Protein AF-0000000070785156 (afdb_homodimer)

Foldseek 3Di:
DDPPPPPPDDPPDDPPPPPPPPPPPPPPPCPCVPLVVLVCVLVVDDDDPVCPPVSSVVVSVVSLCRNQVPVVDDPVSSVFQVVVVVVLVPDDPVLSVLLVVLPDRGPQLSVLSSVLLVVLVVVPVDDDPCNVVVSVVSSVVSSCVSVVVVVVVPPVPPPPPPPDD/DDDPPPPPDDPPDPPPPPPPPPPPVPPPPCPVCALVNLVCCLVVDDDDPVCPPVSSVVVSVVSLCSNQVPVVDDPVSSVFQVVVVVVLVPDDPVLSVLLVVLPDRGPQSSVLSSVLLVVQVVVPVDDDPCNVVVSVVSSV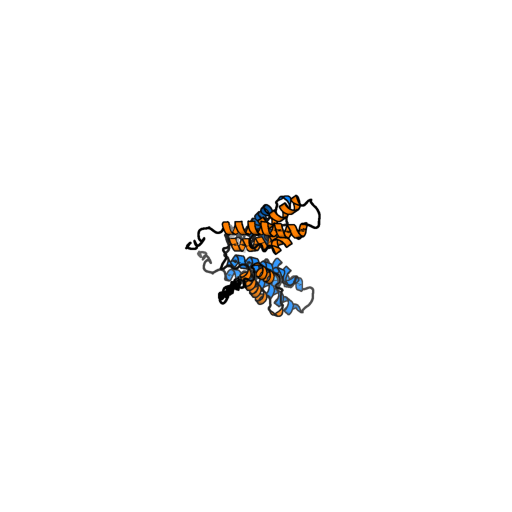VSSVVSVVVVVPVPPVPPPPPPPDD

Secondary structure (DSSP, 8-state):
--------------------------------S-HHHHHHHHHH----TTTHHHHHHHHHHHHHHHHH-TTTS-HHHHHHHHHHHHHHHHS-HHHHHHHHHHT--SHHHHHHHHHHHHHHHHHT-S-SSHHHHHHHHHHHHHHHHHHHHHHHTS-GGG-------/----------------------------------HHHHHHHHHH----TTTHHHHHHHHHHHHHHHHH-TTTS-HHHHHHHHHHHHHHHHS-HHHHHHHHHHT--SHHHHHHHHHHHHHHHHHT-S-SSHHHHHHHHHHHHHHHHHHHHHHHTS-GGG-------

Organism: Anolis carolinensis (NCBI:txid28377)

InterPro domains:
  IPR003309 SCAN domain [PF02023] (36-122)
  IPR003309 SCAN domain [PS50804] (39-117)
  IPR003309 SCAN domain [SM00431] (35-147)
  IPR003309 SCAN domain [cd07936] (35-118)
  IPR038269 SCAN domain superfamily [G3DSA:1.10.4020.10] (29-123)
  IPR050916 SCAN domain and C2H2-type zinc finger [PTHR45935] (9-123)

Sequence (330 aa):
MERPNSRGPEAGPGGSGESWERTRHESPSVDLDSSDTQRQRFRQSSYQEGEGPRGVCSHLHDLCRQWLKPEQHTKAEVLDLVTLEQFLSILPPEMGSWVRECGAETCSQAVALAEGFLLSRGEGGIGSKLGSHLRVILSKKVYRSVMFLNFSQTPSGMLCALPGPMERPNSRGPEAGPGGSGESWERTRHESPSVDLDSSDTQRQRFRQSSYQEGEGPRGVCSHLHDLCRQWLKPEQHTKAEVLDLVTLEQFLSILPPEMGSWVRECGAETCSQAVALAEGFLLSRGEGGIGSKLGSHLRVILSKKVYRSVMFLNFSQTPSGMLCALPGP

Nearest PDB structures (foldseek):
  2fi2-assembly1_B  TM=7.933E-01  e=1.140E-05  Homo sapiens
  3lhr-assembly1_A  TM=9.615E-01  e=6.808E-05  Homo sapiens
  4e6s-assembly1_A-2  TM=8.756E-01  e=8.512E-05  Mus musculus
  4bhx-assembly1_A  TM=9.084E-01  e=1.967E-04  Homo sapiens
  2fi2-assembly1_A  TM=7.357E-01  e=7.199E-05  Homo sapiens

Radius of gyration: 34.18 Å; Cα contacts (8 Å, |Δi|>4): 242; chains: 2; bounding box: 52×186×49 Å

Solvent-accessible surface area (backbone atoms only — not comparable to full-atom values): 19367 Å² total; per-residue (Å²): 137,81,77,77,80,76,75,70,80,76,78,65,84,74,73,80,69,74,68,71,71,72,70,64,64,66,58,72,74,68,69,53,89,22,56,62,50,32,39,49,53,43,68,68,53,70,67,48,78,90,54,35,52,61,47,44,46,52,52,41,42,52,32,41,41,63,31,47,31,63,91,82,34,52,66,69,51,36,50,34,52,56,32,33,54,54,50,52,68,36,38,58,68,71,58,27,51,49,32,58,74,73,59,51,81,43,46,68,47,36,29,52,41,44,48,46,50,52,52,53,53,68,71,38,78,57,76,83,77,56,51,62,58,45,46,51,50,46,44,48,48,44,45,48,49,42,51,46,49,56,58,60,68,40,76,67,78,74,62,73,74,69,76,68,135,137,82,77,78,79,77,76,71,79,78,79,68,83,74,75,79,69,72,69,71,70,72,71,66,66,64,60,73,78,71,73,63,64,45,59,59,54,31,40,50,53,42,69,68,52,71,68,47,76,91,55,36,52,60,46,46,46,51,50,41,43,54,33,43,42,64,32,50,31,63,91,82,35,52,66,69,52,36,49,34,51,55,32,33,55,53,49,52,68,38,37,58,67,71,57,27,52,50,34,57,73,72,58,54,81,44,46,71,47,37,30,50,42,44,48,46,50,52,53,53,52,68,71,40,76,58,78,83,78,58,51,64,60,45,47,52,51,47,44,48,48,44,45,47,48,43,53,46,48,55,57,60,68,40,76,68,76,76,60,76,74,68,79,67,134

Structure (mmCIF, N/CA/C/O backbone):
data_AF-0000000070785156-model_v1
#
loop_
_entity.id
_entity.type
_entity.pdbx_description
1 polymer 'SCAN box domain-containing protein'
#
loop_
_atom_site.group_PDB
_atom_site.id
_atom_site.type_symbol
_atom_site.label_atom_id
_atom_site.label_alt_id
_atom_site.label_comp_id
_atom_site.label_asym_id
_atom_site.label_entity_id
_atom_site.label_seq_id
_atom_site.pdbx_PDB_ins_code
_atom_site.Cartn_x
_atom_site.Cartn_y
_atom_site.Cartn_z
_atom_site.occupancy
_atom_site.B_iso_or_equiv
_atom_site.auth_seq_id
_atom_site.auth_comp_id
_atom_site.auth_asym_id
_atom_site.auth_atom_id
_atom_site.pdbx_PDB_model_num
ATOM 1 N N . MET A 1 1 ? 17.156 -93.375 14.453 1 31.11 1 MET A N 1
ATOM 2 C CA . MET A 1 1 ? 17.906 -92.375 13.711 1 31.11 1 MET A CA 1
ATOM 3 C C . MET A 1 1 ? 17.469 -90.938 14.102 1 31.11 1 MET A C 1
ATOM 5 O O . MET A 1 1 ? 16.328 -90.562 13.859 1 31.11 1 MET A O 1
ATOM 9 N N . GLU A 1 2 ? 17.969 -90.438 15.266 1 37.75 2 GLU A N 1
ATOM 10 C CA . GLU A 1 2 ? 17.734 -89.312 16.141 1 37.75 2 GLU A CA 1
ATOM 11 C C . GLU A 1 2 ? 18.047 -88 15.438 1 37.75 2 GLU A C 1
ATOM 13 O O . GLU A 1 2 ? 19.125 -87.812 14.867 1 37.75 2 GLU A O 1
ATOM 18 N N . ARG A 1 3 ? 17.031 -87.438 14.805 1 40.19 3 ARG A N 1
ATOM 19 C CA . ARG A 1 3 ? 17.109 -86.188 13.992 1 40.19 3 ARG A CA 1
ATOM 20 C C . ARG A 1 3 ? 17.734 -85.062 14.773 1 40.19 3 ARG A C 1
ATOM 22 O O . ARG A 1 3 ? 17.344 -84.812 15.914 1 40.19 3 ARG A O 1
ATOM 29 N N . PRO A 1 4 ? 19.047 -84.812 14.594 1 39.5 4 PRO A N 1
ATOM 30 C CA . PRO A 1 4 ? 19.781 -83.812 15.375 1 39.5 4 PRO A CA 1
ATOM 31 C C . PRO A 1 4 ? 19.141 -82.375 15.297 1 39.5 4 PRO A C 1
ATOM 33 O O . PRO A 1 4 ? 18.547 -82.062 14.281 1 39.5 4 PRO A O 1
ATOM 36 N N . ASN A 1 5 ? 18.469 -81.875 16.375 1 36.25 5 ASN A N 1
ATOM 37 C CA . ASN A 1 5 ? 17.844 -80.625 16.609 1 36.25 5 ASN A CA 1
ATOM 38 C C . ASN A 1 5 ? 18.797 -79.438 16.328 1 36.25 5 ASN A C 1
ATOM 40 O O . ASN A 1 5 ? 19.812 -79.312 17 1 36.25 5 ASN A O 1
ATOM 44 N N . SER A 1 6 ? 19.141 -79.25 15.031 1 38.09 6 SER A N 1
ATOM 45 C CA . SER A 1 6 ? 20.094 -78.25 14.641 1 38.09 6 SER A CA 1
ATOM 46 C C . SER A 1 6 ? 19.703 -76.875 15.242 1 38.09 6 SER A C 1
ATOM 48 O O . SER A 1 6 ? 18.625 -76.375 14.969 1 38.09 6 SER A O 1
ATOM 50 N N . ARG A 1 7 ? 20.062 -76.688 16.516 1 36.91 7 ARG A N 1
ATOM 51 C CA . ARG A 1 7 ? 19.859 -75.375 17.234 1 36.91 7 ARG A CA 1
ATOM 52 C C . ARG A 1 7 ? 20.391 -74.25 16.422 1 36.91 7 ARG A C 1
ATOM 54 O O . ARG A 1 7 ? 21.547 -74.25 15.992 1 36.91 7 ARG A O 1
ATOM 61 N N . GLY A 1 8 ? 19.516 -73.625 15.547 1 37.88 8 GLY A N 1
ATOM 62 C CA . GLY A 1 8 ? 19.828 -72.5 14.68 1 37.88 8 GLY A CA 1
ATOM 63 C C . GLY A 1 8 ? 20.516 -71.375 15.414 1 37.88 8 GLY A C 1
ATOM 64 O O . GLY A 1 8 ? 20.469 -71.312 16.641 1 37.88 8 GLY A O 1
ATOM 65 N N . PRO A 1 9 ? 21.625 -70.938 14.867 1 39.12 9 PRO A N 1
ATOM 66 C CA . PRO A 1 9 ? 22.516 -69.938 15.484 1 39.12 9 PRO A CA 1
ATOM 67 C C . PRO A 1 9 ? 21.75 -68.75 16.078 1 39.12 9 PRO A C 1
ATOM 69 O O . PRO A 1 9 ? 20.641 -68.438 15.648 1 39.12 9 PRO A O 1
ATOM 72 N N . GLU A 1 10 ? 21.891 -68.5 17.391 1 36 10 GLU A N 1
ATOM 73 C CA . GLU A 1 10 ? 21.391 -67.375 18.172 1 36 10 GLU A CA 1
ATOM 74 C C . GLU A 1 10 ? 21.719 -66.062 17.484 1 36 10 GLU A C 1
ATOM 76 O O . GLU A 1 10 ? 22.844 -65.875 17.031 1 36 10 GLU A O 1
ATOM 81 N N . ALA A 1 11 ? 20.75 -65.5 16.766 1 40.91 11 ALA A N 1
ATOM 82 C CA . ALA A 1 11 ? 20.859 -64.188 16.125 1 40.91 11 ALA A CA 1
ATOM 83 C C . ALA A 1 11 ? 21.484 -63.156 17.078 1 40.91 11 ALA A C 1
ATOM 85 O O . ALA A 1 11 ? 21.125 -63.094 18.25 1 40.91 11 ALA A O 1
ATOM 86 N N . GLY A 1 12 ? 22.797 -62.969 17.062 1 35.84 12 GLY A N 1
ATOM 87 C CA . GLY A 1 12 ? 23.469 -61.969 17.859 1 35.84 12 GLY A CA 1
ATOM 88 C C . GLY A 1 12 ? 22.703 -60.656 17.953 1 35.84 12 GLY A C 1
ATOM 89 O O . GLY A 1 12 ? 21.781 -60.406 17.172 1 35.84 12 GLY A O 1
ATOM 90 N N . PRO A 1 13 ? 22.938 -59.969 19.125 1 39.03 13 PRO A N 1
ATOM 91 C CA . PRO A 1 13 ? 22.203 -58.75 19.484 1 39.03 13 PRO A CA 1
ATOM 92 C C . PRO A 1 13 ? 22.125 -57.75 18.328 1 39.03 13 PRO A C 1
ATOM 94 O O . PRO A 1 13 ? 22.984 -57.75 17.438 1 39.03 13 PRO A O 1
ATOM 97 N N . GLY A 1 14 ? 20.938 -57.594 17.812 1 33 14 GLY A N 1
ATOM 98 C CA . GLY A 1 14 ? 20.531 -56.625 16.812 1 33 14 GLY A CA 1
ATOM 99 C C . GLY A 1 14 ? 21.266 -55.312 16.938 1 33 14 GLY A C 1
ATOM 100 O O . GLY A 1 14 ? 21.719 -54.938 18.031 1 33 14 GLY A O 1
ATOM 101 N N . GLY A 1 15 ? 22.109 -54.938 15.922 1 34.19 15 GLY A N 1
ATOM 102 C CA . GLY A 1 15 ? 22.766 -53.656 15.727 1 34.19 15 GLY A CA 1
ATOM 103 C C . GLY A 1 15 ? 21.969 -52.5 16.281 1 34.19 15 GLY A C 1
ATOM 104 O O . GLY A 1 15 ? 20.75 -52.531 16.312 1 34.19 15 GLY A O 1
ATOM 105 N N . SER A 1 16 ? 22.625 -51.812 17.281 1 38.81 16 SER A N 1
ATOM 106 C CA . SER A 1 16 ? 22.219 -50.5 17.781 1 38.81 16 SER A CA 1
ATOM 107 C C . SER A 1 16 ? 21.672 -49.625 16.656 1 38.81 16 SER A C 1
ATOM 109 O O . SER A 1 16 ? 22.406 -49.281 15.719 1 38.81 16 SER A O 1
ATOM 111 N N . GLY A 1 17 ? 20.531 -50.031 16.156 1 35.5 17 GLY A N 1
ATOM 112 C CA . GLY A 1 17 ? 19.859 -49.062 15.312 1 35.5 17 GLY A CA 1
ATOM 113 C C . GLY A 1 17 ? 20.047 -47.625 15.789 1 35.5 17 GLY A C 1
ATOM 114 O O . GLY A 1 17 ? 19.578 -47.25 16.859 1 35.5 17 GLY A O 1
ATOM 115 N N . GLU A 1 18 ? 21.344 -47.125 15.672 1 38.31 18 GLU A N 1
ATOM 116 C CA . GLU A 1 18 ? 21.438 -45.656 15.805 1 38.31 18 GLU A CA 1
ATOM 117 C C . GLU A 1 18 ? 20.203 -44.969 15.227 1 38.31 18 GLU A C 1
ATOM 119 O O . GLU A 1 18 ? 19.875 -45.156 14.055 1 38.31 18 GLU A O 1
ATOM 124 N N . SER A 1 19 ? 19.094 -44.969 16.078 1 39.72 19 SER A N 1
ATOM 125 C CA . SER A 1 19 ? 17.969 -44.062 15.82 1 39.72 19 SER A CA 1
ATOM 126 C C . SER A 1 19 ? 18.438 -42.75 15.203 1 39.72 19 SER A C 1
ATOM 128 O O . SER A 1 19 ? 19.234 -42.031 15.805 1 39.72 19 SER A O 1
ATOM 130 N N . TRP A 1 20 ? 18.844 -42.812 13.922 1 40 20 TRP A N 1
ATOM 131 C CA . TRP A 1 20 ? 18.891 -41.531 13.266 1 40 20 TRP A CA 1
ATOM 132 C C . TRP A 1 20 ? 17.828 -40.594 13.82 1 40 20 TRP A C 1
ATOM 134 O O . TRP A 1 20 ? 16.641 -40.906 13.773 1 40 20 TRP A O 1
ATOM 144 N N . GLU A 1 21 ? 18 -40.219 15.164 1 36.09 21 GLU A N 1
ATOM 145 C CA . GLU A 1 21 ? 17.219 -39.031 15.531 1 36.09 21 GLU A CA 1
ATOM 146 C C . GLU A 1 21 ? 17.016 -38.125 14.328 1 36.09 21 GLU A C 1
ATOM 148 O O . GLU A 1 21 ? 17.984 -37.594 13.781 1 36.09 21 GLU A O 1
ATOM 153 N N . ARG A 1 22 ? 16.078 -38.469 13.391 1 37.59 22 ARG A N 1
ATOM 154 C CA . ARG A 1 22 ? 15.547 -37.531 12.43 1 37.59 22 ARG A CA 1
ATOM 155 C C . ARG A 1 22 ? 15.617 -36.094 12.977 1 37.59 22 ARG A C 1
ATOM 157 O O . ARG A 1 22 ? 14.906 -35.75 13.922 1 37.59 22 ARG A O 1
ATOM 164 N N . THR A 1 23 ? 16.828 -35.594 13.211 1 37.28 23 THR A N 1
ATOM 165 C CA . THR A 1 23 ? 16.859 -34.156 13.336 1 37.28 23 THR A CA 1
ATOM 166 C C . THR A 1 23 ? 15.773 -33.5 12.477 1 37.28 23 THR A C 1
ATOM 168 O O . THR A 1 23 ? 15.852 -33.531 11.242 1 37.28 23 THR A O 1
ATOM 171 N N . ARG A 1 24 ? 14.492 -33.781 12.844 1 34.91 24 ARG A N 1
ATOM 172 C CA . ARG A 1 24 ? 13.5 -32.875 12.281 1 34.91 24 ARG A CA 1
ATOM 173 C C . ARG A 1 24 ? 14.086 -31.484 12.055 1 34.91 24 ARG A C 1
ATOM 175 O O . ARG A 1 24 ? 14.484 -30.812 13 1 34.91 24 ARG A O 1
ATOM 182 N N . HIS A 1 25 ? 15.047 -31.391 11.18 1 34.12 25 HIS A N 1
ATOM 183 C CA . HIS A 1 25 ? 15.242 -29.984 10.805 1 34.12 25 HIS A CA 1
ATOM 184 C C . HIS A 1 25 ? 13.992 -29.156 11.078 1 34.12 25 HIS A C 1
ATOM 186 O O . HIS A 1 25 ? 12.945 -29.391 10.461 1 34.12 25 HIS A O 1
ATOM 192 N N . GLU A 1 26 ? 13.703 -28.984 12.391 1 35.78 26 GLU A N 1
ATOM 193 C CA . GLU A 1 26 ? 12.742 -27.891 12.516 1 35.78 26 GLU A CA 1
ATOM 194 C C . GLU A 1 26 ? 12.797 -26.969 11.297 1 35.78 26 GLU A C 1
ATOM 196 O O . GLU A 1 26 ? 13.844 -26.391 11 1 35.78 26 GLU A O 1
ATOM 201 N N . SER A 1 27 ? 12.188 -27.422 10.242 1 36.03 27 SER A N 1
ATOM 202 C CA . SER A 1 27 ? 12.031 -26.344 9.25 1 36.03 27 SER A CA 1
ATOM 203 C C . SER A 1 27 ? 12.102 -24.969 9.906 1 36.03 27 SER A C 1
ATOM 205 O O . SER A 1 27 ? 11.602 -24.781 11.023 1 36.03 27 SER A O 1
ATOM 207 N N . PRO A 1 28 ? 13.148 -24.25 9.828 1 38.75 28 PRO A N 1
ATOM 208 C CA . PRO A 1 28 ? 12.969 -22.922 10.43 1 38.75 28 PRO A CA 1
ATOM 209 C C . PRO A 1 28 ? 11.5 -22.562 10.625 1 38.75 28 PRO A C 1
ATOM 211 O O . PRO A 1 28 ? 10.68 -22.797 9.742 1 38.75 28 PRO A O 1
ATOM 214 N N . SER A 1 29 ? 10.852 -22.906 11.711 1 38.81 29 SER A N 1
ATOM 215 C CA . SER A 1 29 ? 9.586 -22.234 11.992 1 38.81 29 SER A CA 1
ATOM 216 C C . SER A 1 29 ? 9.391 -21.016 11.086 1 38.81 29 SER A C 1
ATOM 218 O O . SER A 1 29 ? 10.133 -20.047 11.18 1 38.81 29 SER A O 1
ATOM 220 N N . VAL A 1 30 ? 9.172 -21.188 9.852 1 40.44 30 VAL A N 1
ATOM 221 C CA . VAL A 1 30 ? 8.75 -20.078 9 1 40.44 30 VAL A CA 1
ATOM 222 C C . VAL A 1 30 ? 8.039 -19.016 9.836 1 40.44 30 VAL A C 1
ATOM 224 O O . VAL A 1 30 ? 6.953 -19.266 10.375 1 40.44 30 VAL A O 1
ATOM 227 N N . ASP A 1 31 ? 8.453 -18.578 10.891 1 45.78 31 ASP A N 1
ATOM 228 C CA . ASP A 1 31 ? 8.023 -17.281 11.406 1 45.78 31 ASP A CA 1
ATOM 229 C C . ASP A 1 31 ? 7.199 -16.516 10.375 1 45.78 31 ASP A C 1
ATOM 231 O O . ASP A 1 31 ? 7.516 -15.375 10.031 1 45.78 31 ASP A O 1
ATOM 235 N N . LEU A 1 32 ? 6.719 -17.125 9.414 1 44 32 LEU A N 1
ATOM 236 C CA . LEU A 1 32 ? 5.746 -16.781 8.383 1 44 32 LEU A CA 1
ATOM 237 C C . LEU A 1 32 ? 4.578 -16 8.969 1 44 32 LEU A C 1
ATOM 239 O O . LEU A 1 32 ? 3.602 -15.719 8.273 1 44 32 LEU A O 1
ATOM 243 N N . ASP A 1 33 ? 4.168 -16.438 10.258 1 51.72 33 ASP A N 1
ATOM 244 C CA . ASP A 1 33 ? 3.197 -15.562 10.906 1 51.72 33 ASP A CA 1
ATOM 245 C C . ASP A 1 33 ? 3.406 -14.109 10.492 1 51.72 33 ASP A C 1
ATOM 247 O O . ASP A 1 33 ? 3.906 -13.305 11.281 1 51.72 33 ASP A O 1
ATOM 251 N N . SER A 1 34 ? 4.273 -13.781 9.07 1 65.62 34 SER A N 1
ATOM 252 C CA . SER A 1 34 ? 5.293 -13.43 8.086 1 65.62 34 SER A CA 1
ATOM 253 C C . SER A 1 34 ? 5.004 -12.07 7.457 1 65.62 34 SER A C 1
ATOM 255 O O . SER A 1 34 ? 4.008 -11.422 7.793 1 65.62 34 SER A O 1
ATOM 257 N N . SER A 1 35 ? 5.344 -11.914 6.5 1 83.94 35 SER A N 1
ATOM 258 C CA . SER A 1 35 ? 5.23 -10.656 5.77 1 83.94 35 SER A CA 1
ATOM 259 C C . SER A 1 35 ? 3.771 -10.25 5.598 1 83.94 35 SER A C 1
ATOM 261 O O . SER A 1 35 ? 3.424 -9.078 5.777 1 83.94 35 SER A O 1
ATOM 263 N N . ASP A 1 36 ? 2.85 -11.352 5.586 1 91.25 36 ASP A N 1
ATOM 264 C CA . ASP A 1 36 ? 1.434 -11.062 5.383 1 91.25 36 ASP A CA 1
ATOM 265 C C . ASP A 1 36 ? 0.771 -10.625 6.688 1 91.25 36 ASP A C 1
ATOM 267 O O . ASP A 1 36 ? -0.118 -9.773 6.688 1 91.25 36 ASP A O 1
ATOM 271 N N . THR A 1 37 ? 1.077 -11.266 7.754 1 92.94 37 THR A N 1
ATOM 272 C CA . THR A 1 37 ? 0.535 -10.883 9.055 1 92.94 37 THR A CA 1
ATOM 273 C C . THR A 1 37 ? 0.903 -9.438 9.383 1 92.94 37 THR A C 1
ATOM 275 O O . THR A 1 37 ? 0.06 -8.664 9.844 1 92.94 37 THR A O 1
ATOM 278 N N . GLN A 1 38 ? 2.133 -9.07 9.125 1 95.62 38 GLN A N 1
ATOM 279 C CA . GLN A 1 38 ? 2.584 -7.707 9.367 1 95.62 38 GLN A CA 1
ATOM 280 C C . GLN A 1 38 ? 1.87 -6.723 8.445 1 95.62 38 GLN A C 1
ATOM 282 O O . GLN A 1 38 ? 1.474 -5.637 8.875 1 95.62 38 GLN A O 1
ATOM 287 N N . ARG A 1 39 ? 1.691 -7.145 7.23 1 97.25 39 ARG A N 1
ATOM 288 C CA . ARG A 1 39 ? 0.953 -6.332 6.27 1 97.25 39 ARG A CA 1
ATOM 289 C C . ARG A 1 39 ? -0.471 -6.074 6.746 1 97.25 39 ARG A C 1
ATOM 291 O O . ARG A 1 39 ? -0.957 -4.941 6.691 1 97.25 39 ARG A O 1
ATOM 298 N N . GLN A 1 40 ? -1.155 -7.109 7.223 1 96.06 40 GLN A N 1
ATOM 299 C CA . GLN A 1 40 ? -2.523 -6.984 7.715 1 96.06 40 GLN A CA 1
ATOM 300 C C . GLN A 1 40 ? -2.596 -6.027 8.898 1 96.06 40 GLN A C 1
ATOM 302 O O . GLN A 1 40 ? -3.514 -5.211 8.992 1 96.06 40 GLN A O 1
ATOM 307 N N . ARG A 1 41 ? -1.655 -6.137 9.781 1 96.88 41 ARG A N 1
ATOM 308 C CA . ARG A 1 41 ? -1.606 -5.234 10.93 1 96.88 41 ARG A CA 1
ATOM 309 C C . ARG A 1 41 ? -1.451 -3.785 10.477 1 96.88 41 ARG A C 1
ATOM 311 O O . ARG A 1 41 ? -2.098 -2.889 11.023 1 96.88 41 ARG A O 1
ATOM 318 N N . PHE A 1 42 ? -0.553 -3.582 9.523 1 98.06 42 PHE A N 1
ATOM 319 C CA . PHE A 1 42 ? -0.315 -2.256 8.969 1 98.06 42 PHE A CA 1
ATOM 320 C C . PHE A 1 42 ? -1.584 -1.701 8.336 1 98.06 42 PHE A C 1
ATOM 322 O O . PHE A 1 42 ? -1.975 -0.564 8.602 1 98.06 42 PHE A O 1
ATOM 329 N N . ARG A 1 43 ? -2.295 -2.535 7.598 1 98 43 ARG A N 1
ATOM 330 C CA . ARG A 1 43 ? -3.461 -2.082 6.848 1 98 43 ARG A CA 1
ATOM 331 C C . ARG A 1 43 ? -4.695 -2.006 7.742 1 98 43 ARG A C 1
ATOM 333 O O . ARG A 1 43 ? -5.602 -1.212 7.488 1 98 43 ARG A O 1
ATOM 340 N N . GLN A 1 44 ? -4.773 -2.742 8.773 1 97.12 44 GLN A N 1
ATOM 341 C CA . GLN A 1 44 ? -5.938 -2.785 9.648 1 97.12 44 GLN A CA 1
ATOM 342 C C . GLN A 1 44 ? -5.848 -1.718 10.734 1 97.12 44 GLN A C 1
ATOM 344 O O . GLN A 1 44 ? -6.797 -1.514 11.492 1 97.12 44 GLN A O 1
ATOM 349 N N . SER A 1 45 ? -4.723 -1.027 10.781 1 97.25 45 SER A N 1
ATOM 350 C CA . SER A 1 45 ? -4.582 0.055 11.75 1 97.25 45 SER A CA 1
ATOM 351 C C . SER A 1 45 ? -5.645 1.13 11.531 1 97.25 45 SER A C 1
ATOM 353 O O . SER A 1 45 ? -6.02 1.419 10.398 1 97.25 45 SER A O 1
ATOM 355 N N . SER A 1 46 ? -6.09 1.745 12.633 1 96.69 46 SER A N 1
ATOM 356 C CA . SER A 1 46 ? -7.113 2.785 12.578 1 96.69 46 SER A CA 1
ATOM 357 C C . SER A 1 46 ? -6.641 4.062 13.266 1 96.69 46 SER A C 1
ATOM 359 O O . SER A 1 46 ? -5.648 4.051 14 1 96.69 46 SER A O 1
ATOM 361 N N . TYR A 1 47 ? -7.324 5.051 12.953 1 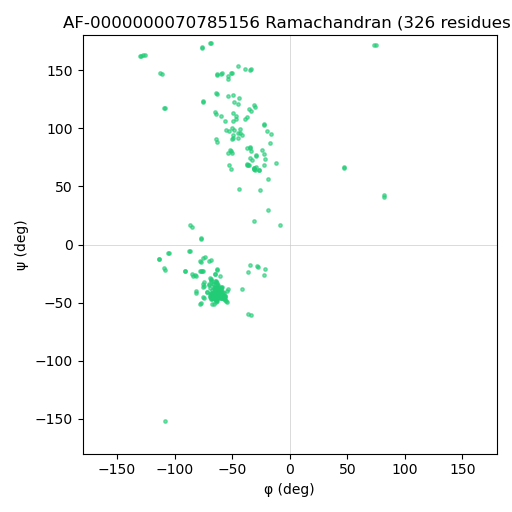97.12 47 TYR A N 1
ATOM 362 C CA . TYR A 1 47 ? -6.992 6.324 13.578 1 97.12 47 TYR A CA 1
ATOM 363 C C . TYR A 1 47 ? -7.48 6.367 15.023 1 97.12 47 TYR A C 1
ATOM 365 O O . TYR A 1 47 ? -8.656 6.129 15.297 1 97.12 47 TYR A O 1
ATOM 373 N N . GLN A 1 48 ? -6.629 6.602 15.883 1 92.94 48 GLN A N 1
ATOM 374 C CA . GLN A 1 48 ? -6.945 6.777 17.297 1 92.94 48 GLN A CA 1
ATOM 375 C C . GLN A 1 48 ? -6.773 8.234 17.719 1 92.94 48 GLN A C 1
ATOM 377 O O . GLN A 1 48 ? -5.648 8.727 17.828 1 92.94 48 GLN A O 1
ATOM 382 N N . GLU A 1 49 ? -7.816 8.828 18.125 1 87.56 49 GLU A N 1
ATOM 383 C CA . GLU A 1 49 ? -7.82 10.258 18.422 1 87.56 49 GLU A CA 1
ATOM 384 C C . GLU A 1 49 ? -6.895 10.586 19.578 1 87.56 49 GLU A C 1
ATOM 386 O O . GLU A 1 49 ? -6.227 11.625 19.578 1 87.56 49 GLU A O 1
ATOM 391 N N . GLY A 1 50 ? -6.852 9.766 20.516 1 92.38 50 GLY A N 1
ATOM 392 C CA . GLY A 1 50 ? -6.031 9.992 21.703 1 92.38 50 GLY A CA 1
ATOM 393 C C . GLY A 1 50 ? -4.547 10.008 21.391 1 92.38 50 GLY A C 1
ATOM 394 O O . GLY A 1 50 ? -3.771 10.672 22.094 1 92.38 50 GLY A O 1
ATOM 395 N N . GLU A 1 51 ? -4.098 9.406 20.406 1 93.19 51 GLU A N 1
ATOM 396 C CA . GLU A 1 51 ? -2.699 9.336 19.984 1 93.19 51 GLU A CA 1
ATOM 397 C C . GLU A 1 51 ? -2.312 10.555 19.141 1 93.19 51 GLU A C 1
ATOM 399 O O . GLU A 1 51 ? -1.155 10.977 19.156 1 93.19 51 GLU A O 1
ATOM 404 N N . GLY A 1 52 ? -3.324 11.156 18.453 1 94.81 52 GLY A N 1
ATOM 405 C CA . GLY A 1 52 ? -3.09 12.273 17.547 1 94.81 52 GLY A CA 1
ATOM 406 C C . GLY A 1 52 ? -2.457 11.844 16.234 1 94.81 52 GLY A C 1
ATOM 407 O O . GLY A 1 52 ? -1.979 10.719 16.109 1 94.81 52 GLY A O 1
ATOM 408 N N . PRO A 1 53 ? -2.389 12.75 15.359 1 96 53 PRO A N 1
ATOM 409 C CA . PRO A 1 53 ? -1.871 12.43 14.023 1 96 53 PRO A CA 1
ATOM 410 C C . PRO A 1 53 ? -0.403 12.008 14.047 1 96 53 PRO A C 1
ATOM 412 O O . PRO A 1 53 ? -0.016 11.07 13.352 1 96 53 PRO A O 1
ATOM 415 N N . ARG A 1 54 ? 0.386 12.656 14.82 1 96.31 54 ARG A N 1
ATOM 416 C CA . ARG A 1 54 ? 1.81 12.344 14.898 1 96.31 54 ARG A CA 1
ATOM 417 C C . ARG A 1 54 ? 2.037 10.961 15.484 1 96.31 54 ARG A C 1
ATOM 419 O O . ARG A 1 54 ? 2.842 10.18 14.961 1 96.31 54 ARG A O 1
ATOM 426 N N . GLY A 1 55 ? 1.324 10.734 16.547 1 97.81 55 GLY A N 1
ATOM 427 C CA . GLY A 1 55 ? 1.434 9.414 17.156 1 97.81 55 GLY A CA 1
ATOM 428 C C . GLY A 1 55 ? 0.953 8.297 16.25 1 97.81 55 GLY A C 1
ATOM 429 O O . GLY A 1 55 ? 1.618 7.27 16.125 1 97.81 55 GLY A O 1
ATOM 430 N N . VAL A 1 56 ? -0.152 8.508 15.617 1 98 56 VAL A N 1
ATOM 431 C CA . VAL A 1 56 ? -0.718 7.52 14.711 1 98 56 VAL A CA 1
ATOM 432 C C . VAL A 1 56 ? 0.24 7.281 13.539 1 98 56 VAL A C 1
ATOM 434 O O . VAL A 1 56 ? 0.499 6.133 13.172 1 98 56 VAL A O 1
ATOM 437 N N . CYS A 1 57 ? 0.764 8.336 13.016 1 97.75 57 CYS A N 1
ATOM 438 C CA . CYS A 1 57 ? 1.678 8.203 11.891 1 97.75 57 CYS A CA 1
ATOM 439 C C . CYS A 1 57 ? 2.941 7.457 12.289 1 97.75 57 CYS A C 1
ATOM 441 O O . CYS A 1 57 ? 3.459 6.645 11.523 1 97.75 57 CYS A O 1
ATOM 443 N N . SER A 1 58 ? 3.477 7.715 13.414 1 97.94 58 SER A N 1
ATOM 444 C CA . SER A 1 58 ? 4.648 7.008 13.93 1 97.94 58 SER A CA 1
ATOM 445 C C . SER A 1 58 ? 4.367 5.52 14.094 1 97.94 58 SER A C 1
ATOM 447 O O . SER A 1 58 ? 5.211 4.684 13.766 1 97.94 58 SER A O 1
ATOM 449 N N . HIS A 1 59 ? 3.207 5.285 14.586 1 98.06 59 HIS A N 1
ATOM 450 C CA . HIS A 1 59 ? 2.791 3.896 14.742 1 98.06 59 HIS A CA 1
ATOM 451 C C . HIS A 1 59 ? 2.697 3.195 13.391 1 98.06 59 HIS A C 1
ATOM 453 O O . HIS A 1 59 ? 3.184 2.074 13.234 1 98.06 59 HIS A O 1
ATOM 459 N N . LEU A 1 60 ? 2.111 3.834 12.445 1 98.56 60 LEU A N 1
ATOM 460 C CA . LEU A 1 60 ? 2.008 3.287 11.094 1 98.56 60 LEU A CA 1
ATOM 461 C C . LEU A 1 60 ? 3.391 3.053 10.5 1 98.56 60 LEU A C 1
ATOM 463 O O . LEU A 1 60 ? 3.613 2.049 9.812 1 98.56 60 LEU A O 1
ATOM 467 N N . HIS A 1 61 ? 4.273 3.963 10.773 1 98.25 61 HIS A N 1
ATOM 468 C CA . HIS A 1 61 ? 5.637 3.818 10.281 1 98.25 61 HIS A CA 1
ATOM 469 C C . HIS A 1 61 ? 6.293 2.555 10.828 1 98.25 61 HIS A C 1
ATOM 471 O O . HIS A 1 61 ? 6.941 1.812 10.094 1 98.25 61 HIS A O 1
ATOM 477 N N . ASP A 1 62 ? 6.117 2.344 12.062 1 98.12 62 ASP A N 1
ATOM 478 C CA . ASP A 1 62 ? 6.672 1.149 12.688 1 98.12 62 ASP A CA 1
ATOM 479 C C . ASP A 1 62 ? 6.07 -0.118 12.094 1 98.12 62 ASP A C 1
ATOM 481 O O . ASP A 1 62 ? 6.789 -1.075 11.797 1 98.12 62 ASP A O 1
ATOM 485 N N . LEU A 1 63 ? 4.789 -0.112 11.922 1 97.5 63 LEU A N 1
ATOM 486 C CA . LEU A 1 63 ? 4.109 -1.267 11.344 1 97.5 63 LEU A CA 1
ATOM 487 C C . LEU A 1 63 ? 4.547 -1.484 9.898 1 97.5 63 LEU A C 1
ATOM 489 O O . LEU A 1 63 ? 4.754 -2.623 9.469 1 97.5 63 LEU A O 1
ATOM 493 N N . CYS A 1 64 ? 4.648 -0.397 9.156 1 98.19 64 CYS A N 1
ATOM 494 C CA . CYS A 1 64 ? 5.102 -0.481 7.77 1 98.19 64 CYS A CA 1
ATOM 495 C C . CYS A 1 64 ? 6.508 -1.064 7.695 1 98.19 64 CYS A C 1
ATOM 497 O O . CYS A 1 64 ? 6.797 -1.887 6.824 1 98.19 64 CYS A O 1
ATOM 499 N N . ARG A 1 65 ? 7.355 -0.671 8.602 1 97.62 65 ARG A N 1
ATOM 500 C CA . ARG A 1 65 ? 8.719 -1.184 8.672 1 97.62 65 ARG A CA 1
ATOM 501 C C . ARG A 1 65 ? 8.727 -2.684 8.945 1 97.62 65 ARG A C 1
ATOM 503 O O . ARG A 1 65 ? 9.547 -3.418 8.391 1 97.62 65 ARG A O 1
ATOM 510 N N . GLN A 1 66 ? 7.879 -3.133 9.758 1 96.62 66 GLN A N 1
ATOM 511 C CA . GLN A 1 66 ? 7.777 -4.555 10.078 1 96.62 66 GLN A CA 1
ATOM 512 C C . GLN A 1 66 ? 7.27 -5.348 8.875 1 96.62 66 GLN A C 1
ATOM 514 O O . GLN A 1 66 ? 7.629 -6.516 8.703 1 96.62 66 GLN A O 1
ATOM 519 N N . TRP A 1 67 ? 6.461 -4.699 8.094 1 97.31 67 TRP A N 1
ATOM 520 C CA . TRP A 1 67 ? 5.926 -5.344 6.898 1 97.31 67 TRP A CA 1
ATOM 521 C C . TRP A 1 67 ? 6.969 -5.379 5.785 1 97.31 67 TRP A C 1
ATOM 523 O O . TRP A 1 67 ? 7.289 -6.445 5.258 1 97.31 67 TRP A O 1
ATOM 533 N N . LEU A 1 68 ? 7.582 -4.25 5.496 1 97.06 68 LEU A N 1
ATOM 534 C CA . LEU A 1 68 ? 8.43 -4.117 4.312 1 97.06 68 LEU A CA 1
ATOM 535 C C . LEU A 1 68 ? 9.883 -4.453 4.645 1 97.06 68 LEU A C 1
ATOM 537 O O . LEU A 1 68 ? 10.68 -4.738 3.746 1 97.06 68 LEU A O 1
ATOM 541 N N . LYS A 1 69 ? 10.242 -4.355 5.824 1 95.94 69 LYS A N 1
ATOM 542 C CA . LYS A 1 69 ? 11.562 -4.727 6.328 1 95.94 69 LYS A CA 1
ATOM 543 C C . LYS A 1 69 ? 12.664 -4.168 5.438 1 95.94 69 LYS A C 1
ATOM 545 O O . LYS A 1 69 ? 13.5 -4.918 4.93 1 95.94 69 LYS A O 1
ATOM 550 N N . PRO A 1 70 ? 12.781 -2.854 5.422 1 95.62 70 PRO A N 1
ATOM 551 C CA . PRO A 1 70 ? 13.766 -2.219 4.547 1 95.62 70 PRO A CA 1
ATOM 552 C C . PRO A 1 70 ? 15.203 -2.604 4.895 1 95.62 70 PRO A C 1
ATOM 554 O O . PRO A 1 70 ? 16.094 -2.551 4.035 1 95.62 70 PRO A O 1
ATOM 557 N N . GLU A 1 71 ? 15.484 -3.037 6.062 1 95.75 71 GLU A N 1
ATOM 558 C CA . GLU A 1 71 ? 16.828 -3.438 6.477 1 95.75 71 GLU A CA 1
ATOM 559 C C . GLU A 1 71 ? 17.203 -4.797 5.895 1 95.75 71 GLU A C 1
ATOM 561 O O . GLU A 1 71 ? 18.391 -5.109 5.746 1 95.75 71 GLU A O 1
ATOM 566 N N . GLN A 1 72 ? 16.266 -5.582 5.543 1 95 72 GLN A N 1
ATOM 567 C CA . GLN A 1 72 ? 16.484 -6.945 5.078 1 95 72 GLN A CA 1
ATOM 568 C C . GLN A 1 72 ? 16.219 -7.066 3.582 1 95 72 GLN A C 1
ATOM 570 O O . GLN A 1 72 ? 16.703 -7.988 2.926 1 95 72 GLN A O 1
ATOM 575 N N . HIS A 1 73 ? 15.445 -6.129 3.098 1 94.62 73 HIS A N 1
ATOM 576 C CA . HIS A 1 73 ? 15.008 -6.199 1.707 1 94.62 73 HIS A CA 1
ATOM 577 C C . HIS A 1 73 ? 15.656 -5.098 0.872 1 94.62 73 HIS A C 1
ATOM 579 O O . HIS A 1 73 ? 15.945 -4.012 1.384 1 94.62 73 HIS A O 1
ATOM 585 N N . THR A 1 74 ? 15.875 -5.508 -0.388 1 96 74 THR A N 1
ATOM 586 C CA . THR A 1 74 ? 16.281 -4.488 -1.344 1 96 74 THR A CA 1
ATOM 587 C C . THR A 1 74 ? 15.102 -3.623 -1.765 1 96 74 THR A C 1
ATOM 589 O O . THR A 1 74 ? 13.961 -3.922 -1.42 1 96 74 THR A O 1
ATOM 592 N N . LYS A 1 75 ? 15.359 -2.561 -2.439 1 97.25 75 LYS A N 1
ATOM 593 C CA . LYS A 1 75 ? 14.281 -1.715 -2.941 1 97.25 75 LYS A CA 1
ATOM 594 C C . LYS A 1 75 ? 13.352 -2.498 -3.867 1 97.25 75 LYS A C 1
ATOM 596 O O . LYS A 1 75 ? 12.133 -2.322 -3.826 1 97.25 75 LYS A O 1
ATOM 601 N N . ALA A 1 76 ? 14 -3.402 -4.633 1 95.88 76 ALA A N 1
ATOM 602 C CA . ALA A 1 76 ? 13.211 -4.211 -5.559 1 95.88 76 ALA A CA 1
ATOM 603 C C . ALA A 1 76 ? 12.281 -5.16 -4.801 1 95.88 76 ALA A C 1
ATOM 605 O O . ALA A 1 76 ? 11.148 -5.398 -5.219 1 95.88 76 ALA A O 1
ATOM 606 N N . GLU A 1 77 ? 12.727 -5.605 -3.732 1 94.12 77 GLU A N 1
ATOM 607 C CA . GLU A 1 77 ? 11.938 -6.523 -2.91 1 94.12 77 GLU A CA 1
ATOM 608 C C . GLU A 1 77 ? 10.82 -5.785 -2.18 1 94.12 77 GLU A C 1
ATOM 610 O O . GLU A 1 77 ? 9.727 -6.32 -2.016 1 94.12 77 GLU A O 1
ATOM 615 N N . VAL A 1 78 ? 11.094 -4.598 -1.772 1 97.19 78 VAL A N 1
ATOM 616 C CA . VAL A 1 78 ? 10.062 -3.768 -1.161 1 97.19 78 VAL A CA 1
ATOM 617 C C . VAL A 1 78 ? 8.961 -3.471 -2.182 1 97.19 78 VAL A C 1
ATOM 619 O O . VAL A 1 78 ? 7.773 -3.596 -1.878 1 97.19 78 VAL A O 1
ATOM 622 N N . LEU A 1 79 ? 9.398 -3.137 -3.377 1 98 79 LEU A N 1
ATOM 623 C CA . LEU A 1 79 ? 8.461 -2.896 -4.469 1 98 79 LEU A CA 1
ATOM 624 C C . LEU A 1 79 ? 7.617 -4.137 -4.742 1 98 79 LEU A C 1
ATOM 626 O O . LEU A 1 79 ? 6.418 -4.031 -4.996 1 98 79 LEU A O 1
ATOM 630 N N . ASP A 1 80 ? 8.234 -5.254 -4.625 1 97.12 80 ASP A N 1
ATOM 631 C CA . ASP A 1 80 ? 7.539 -6.516 -4.859 1 97.12 80 ASP A CA 1
ATOM 632 C C . ASP A 1 80 ? 6.441 -6.738 -3.822 1 97.12 80 ASP A C 1
ATOM 634 O O . ASP A 1 80 ? 5.332 -7.16 -4.164 1 97.12 80 ASP A O 1
ATOM 638 N N . LEU A 1 81 ? 6.754 -6.422 -2.59 1 97.19 81 LEU A N 1
ATOM 639 C CA . LEU A 1 81 ? 5.789 -6.613 -1.516 1 97.19 81 LEU A CA 1
ATOM 640 C C . LEU A 1 81 ? 4.574 -5.711 -1.712 1 97.19 81 LEU A C 1
ATOM 642 O O . LEU A 1 81 ? 3.434 -6.156 -1.557 1 97.19 81 LEU A O 1
ATOM 646 N N . VAL A 1 82 ? 4.797 -4.48 -2.148 1 98.5 82 VAL A N 1
ATOM 647 C CA . VAL A 1 82 ? 3.711 -3.535 -2.385 1 98.5 82 VAL A CA 1
ATOM 648 C C . VAL A 1 82 ? 2.926 -3.949 -3.627 1 98.5 82 VAL A C 1
ATOM 650 O O . VAL A 1 82 ? 1.692 -3.908 -3.631 1 98.5 82 VAL A O 1
ATOM 653 N N . THR A 1 83 ? 3.59 -4.375 -4.652 1 98.62 83 THR A N 1
ATOM 654 C CA . THR A 1 83 ? 2.961 -4.875 -5.867 1 98.62 83 THR A CA 1
ATOM 655 C C . THR A 1 83 ? 2.115 -6.109 -5.57 1 98.62 83 THR A C 1
ATOM 657 O O . THR A 1 83 ? 0.977 -6.215 -6.031 1 98.62 83 THR A O 1
ATOM 660 N N . LEU A 1 84 ? 2.67 -6.977 -4.734 1 97.5 84 LEU A N 1
ATOM 661 C CA . LEU A 1 84 ? 1.979 -8.203 -4.355 1 97.5 84 LEU A CA 1
ATOM 662 C C . LEU A 1 84 ? 0.672 -7.891 -3.635 1 97.5 84 LEU A C 1
ATOM 664 O O . LEU A 1 84 ? -0.363 -8.492 -3.93 1 97.5 84 LEU A O 1
ATOM 668 N N . GLU A 1 85 ? 0.732 -6.988 -2.742 1 98 85 GLU A N 1
ATOM 669 C CA . GLU A 1 85 ? -0.477 -6.578 -2.037 1 98 85 GLU A CA 1
ATOM 670 C C . GLU A 1 85 ? -1.573 -6.164 -3.016 1 98 85 GLU A C 1
ATOM 672 O O . GLU A 1 85 ? -2.711 -6.625 -2.91 1 98 85 GLU A O 1
ATOM 677 N N . GLN A 1 86 ? -1.178 -5.289 -3.959 1 98.5 86 GLN A N 1
ATOM 678 C CA . GLN A 1 86 ? -2.156 -4.801 -4.926 1 98.5 86 GLN A CA 1
ATOM 679 C C . GLN A 1 86 ? -2.617 -5.922 -5.852 1 98.5 86 GLN A C 1
ATOM 681 O O . GLN A 1 86 ? -3.807 -6.039 -6.152 1 98.5 86 GLN A O 1
ATOM 686 N N . PHE A 1 87 ? -1.726 -6.773 -6.324 1 98.5 87 PHE A N 1
ATOM 687 C CA . PHE A 1 87 ? -2.047 -7.891 -7.203 1 98.5 87 PHE A CA 1
ATOM 688 C C . PHE A 1 87 ? -3.08 -8.805 -6.555 1 98.5 87 PHE A C 1
ATOM 690 O O . PHE A 1 87 ? -4.094 -9.141 -7.176 1 98.5 87 PHE A O 1
ATOM 697 N N . LEU A 1 88 ? -2.883 -9.117 -5.336 1 97.06 88 LEU A N 1
ATOM 698 C CA . LEU A 1 88 ? -3.771 -10.023 -4.613 1 97.06 88 LEU A CA 1
ATOM 699 C C . LEU A 1 88 ? -5.137 -9.383 -4.398 1 97.06 88 LEU A C 1
ATOM 701 O O . LEU A 1 88 ? -6.156 -10.078 -4.359 1 97.06 88 LEU A O 1
ATOM 705 N N . SER A 1 89 ? -5.16 -8.07 -4.301 1 97.19 89 SER A N 1
ATOM 706 C CA . SER A 1 89 ? -6.406 -7.363 -4.02 1 97.19 89 SER A CA 1
ATOM 707 C C . SER A 1 89 ? -7.289 -7.277 -5.258 1 97.19 89 SER A C 1
ATOM 709 O O . SER A 1 89 ? -8.508 -7.148 -5.148 1 97.19 89 SER A O 1
ATOM 711 N N . ILE A 1 90 ? -6.75 -7.379 -6.418 1 98 90 ILE A N 1
ATOM 712 C CA . ILE A 1 90 ? -7.535 -7.137 -7.625 1 98 90 ILE A CA 1
ATOM 713 C C . ILE A 1 90 ? -7.855 -8.469 -8.305 1 98 90 ILE A C 1
ATOM 715 O O . ILE A 1 90 ? -8.609 -8.5 -9.281 1 98 90 ILE A O 1
ATOM 719 N N . LEU A 1 91 ? -7.309 -9.531 -7.863 1 97.31 91 LEU A N 1
ATOM 720 C CA . LEU A 1 91 ? -7.633 -10.852 -8.406 1 97.31 91 LEU A CA 1
ATOM 721 C C . LEU A 1 91 ? -9.102 -11.188 -8.164 1 97.31 91 LEU A C 1
ATOM 723 O O . LEU A 1 91 ? -9.672 -10.812 -7.137 1 97.31 91 LEU A O 1
ATOM 727 N N . PRO A 1 92 ? -9.664 -11.906 -9.109 1 95.62 92 PRO A N 1
ATOM 728 C CA . PRO A 1 92 ? -11 -12.43 -8.812 1 95.62 92 PRO A CA 1
ATOM 729 C C . PRO A 1 92 ? -11.062 -13.156 -7.465 1 95.62 92 PRO A C 1
ATOM 731 O O . PRO A 1 92 ? -10.109 -13.828 -7.074 1 95.62 92 PRO A O 1
ATOM 734 N N . PRO A 1 93 ? -12.133 -13.133 -6.766 1 94.69 93 PRO A N 1
ATOM 735 C CA . PRO A 1 93 ? -12.219 -13.555 -5.367 1 94.69 93 PRO A CA 1
ATOM 736 C C . PRO A 1 93 ? -11.797 -15.008 -5.16 1 94.69 93 PRO A C 1
ATOM 738 O O . PRO A 1 93 ? -11.016 -15.305 -4.254 1 94.69 93 PRO A O 1
ATOM 741 N N . GLU A 1 94 ? -12.227 -15.938 -5.961 1 90.94 94 GLU A N 1
ATOM 742 C CA . GLU A 1 94 ? -11.875 -17.344 -5.785 1 90.94 94 GLU A CA 1
ATOM 743 C C . GLU A 1 94 ? -10.383 -17.562 -6.027 1 90.94 94 GLU A C 1
ATOM 745 O O . GLU A 1 94 ? -9.727 -18.297 -5.277 1 90.94 94 GLU A O 1
ATOM 750 N N . MET A 1 95 ? -9.898 -16.953 -7.078 1 92.44 95 MET A N 1
ATOM 751 C CA . MET A 1 95 ? -8.477 -17.047 -7.398 1 92.44 95 MET A CA 1
ATOM 752 C C . MET A 1 95 ? -7.621 -16.422 -6.305 1 92.44 95 MET A C 1
ATOM 754 O O . MET A 1 95 ? -6.664 -17.031 -5.832 1 92.44 95 MET A O 1
ATOM 758 N N . GLY A 1 96 ? -8.016 -15.211 -5.914 1 94 96 GLY A N 1
ATOM 759 C CA . GLY A 1 96 ? -7.293 -14.516 -4.867 1 94 96 GLY A CA 1
ATOM 760 C C . GLY A 1 96 ? -7.273 -15.266 -3.549 1 94 96 GLY A C 1
ATOM 761 O O . GLY A 1 96 ? -6.238 -15.328 -2.883 1 94 96 GLY A O 1
ATOM 762 N N . SER A 1 97 ? -8.391 -15.789 -3.156 1 91.19 97 SER A N 1
ATOM 763 C CA . SER A 1 97 ? -8.477 -16.594 -1.941 1 91.19 97 SER A CA 1
ATOM 764 C C . SER A 1 97 ? -7.547 -17.797 -2.014 1 91.19 97 SER A C 1
ATOM 766 O O . SER A 1 97 ? -6.832 -18.094 -1.055 1 91.19 97 SER A O 1
ATOM 768 N N . TRP A 1 98 ? -7.516 -18.422 -3.094 1 88.81 98 TRP A N 1
ATOM 769 C CA . TRP A 1 98 ? -6.668 -19.594 -3.307 1 88.81 98 TRP A CA 1
ATOM 770 C C . TRP A 1 98 ? -5.191 -19.219 -3.223 1 88.81 98 TRP A C 1
ATOM 772 O O . TRP A 1 98 ? -4.41 -19.906 -2.562 1 88.81 98 TRP A O 1
ATOM 782 N N . VAL A 1 99 ? -4.797 -18.234 -3.885 1 91 99 VAL A N 1
ATOM 783 C CA . VAL A 1 99 ? -3.402 -17.797 -3.895 1 91 99 VAL A CA 1
ATOM 784 C C . VAL A 1 99 ? -2.965 -17.438 -2.477 1 91 99 VAL A C 1
ATOM 786 O O . VAL A 1 99 ? -1.86 -17.781 -2.053 1 91 99 VAL A O 1
ATOM 789 N N . ARG A 1 100 ? -3.799 -16.734 -1.723 1 90.25 100 ARG A N 1
ATOM 790 C CA . ARG A 1 100 ? -3.504 -16.391 -0.338 1 90.25 100 ARG A CA 1
ATOM 791 C C . ARG A 1 100 ? -3.363 -17.625 0.529 1 90.25 100 ARG A C 1
ATOM 793 O O . ARG A 1 100 ? -2.449 -17.719 1.353 1 90.25 100 ARG A O 1
ATOM 800 N N . GLU A 1 101 ? -4.223 -18.562 0.315 1 86.06 101 GLU A N 1
ATOM 801 C CA . GLU A 1 101 ? -4.188 -19.797 1.079 1 86.06 101 GLU A CA 1
ATOM 802 C C . GLU A 1 101 ? -2.902 -20.578 0.804 1 86.06 101 GLU A C 1
ATOM 804 O O . GLU A 1 101 ? -2.383 -21.266 1.689 1 86.06 101 GLU A O 1
ATOM 809 N N . CYS A 1 102 ? -2.412 -20.469 -0.377 1 82.25 102 CYS A N 1
ATOM 810 C CA . CYS A 1 102 ? -1.187 -21.172 -0.762 1 82.25 102 CYS A CA 1
ATOM 811 C C . CYS A 1 102 ? 0.039 -20.438 -0.215 1 82.25 102 CYS A C 1
ATOM 813 O O . CYS A 1 102 ? 1.143 -21 -0.22 1 82.25 102 CYS A O 1
ATOM 815 N N . GLY A 1 103 ? -0.162 -19.188 0.237 1 83.44 103 GLY A N 1
ATOM 816 C CA . GLY A 1 103 ? 0.889 -18.5 0.962 1 83.44 103 GLY A CA 1
ATOM 817 C C . GLY A 1 103 ? 1.92 -17.859 0.051 1 83.44 103 GLY A C 1
ATOM 818 O O . GLY A 1 103 ? 3.119 -17.922 0.326 1 83.44 103 GLY A O 1
ATOM 819 N N . ALA A 1 104 ? 1.474 -17.25 -1.046 1 86.94 104 ALA A N 1
ATOM 820 C CA . ALA A 1 104 ? 2.396 -16.547 -1.936 1 86.94 104 ALA A CA 1
ATOM 821 C C . ALA A 1 104 ? 3.066 -15.375 -1.221 1 86.94 104 ALA A C 1
ATOM 823 O O . ALA A 1 104 ? 2.393 -14.547 -0.6 1 86.94 104 ALA A O 1
ATOM 824 N N . GLU A 1 105 ? 4.395 -15.359 -1.345 1 86.81 105 GLU A N 1
ATOM 825 C CA . GLU A 1 105 ? 5.125 -14.305 -0.65 1 86.81 105 GLU A CA 1
ATOM 826 C C . GLU A 1 105 ? 5.777 -13.344 -1.64 1 86.81 105 GLU A C 1
ATOM 828 O O . GLU A 1 105 ? 6.297 -12.297 -1.246 1 86.81 105 GLU A O 1
ATOM 833 N N . THR A 1 106 ? 5.859 -13.641 -2.885 1 90.56 106 THR A N 1
ATOM 834 C CA . THR A 1 106 ? 6.406 -12.805 -3.949 1 90.56 106 THR A CA 1
ATOM 835 C C . THR A 1 106 ? 5.426 -12.703 -5.113 1 90.56 106 THR A C 1
ATOM 837 O O . THR A 1 106 ? 4.52 -13.531 -5.246 1 90.56 106 THR A O 1
ATOM 840 N N . CYS A 1 107 ? 5.629 -11.75 -5.902 1 95.12 107 CYS A N 1
ATOM 841 C CA . CYS A 1 107 ? 4.805 -11.602 -7.094 1 95.12 107 CYS A CA 1
ATOM 842 C C . CYS A 1 107 ? 4.957 -12.805 -8.023 1 95.12 107 CYS A C 1
ATOM 844 O O . CYS A 1 107 ? 3.975 -13.289 -8.578 1 95.12 107 CYS A O 1
ATOM 846 N N . SER A 1 108 ? 6.156 -13.289 -8.148 1 92.06 108 SER A N 1
ATOM 847 C CA . SER A 1 108 ? 6.418 -14.422 -9.023 1 92.06 108 SER A CA 1
ATOM 848 C C . SER A 1 108 ? 5.652 -15.664 -8.57 1 92.06 108 SER A C 1
ATOM 850 O O . SER A 1 108 ? 5.051 -16.359 -9.383 1 92.06 108 SER A O 1
ATOM 852 N N . GLN A 1 109 ? 5.656 -15.859 -7.27 1 88.12 109 GLN A N 1
ATOM 853 C CA . GLN A 1 109 ? 4.914 -16.984 -6.711 1 88.12 109 GLN A CA 1
ATOM 854 C C . GLN A 1 109 ? 3.412 -16.812 -6.91 1 88.12 109 GLN A C 1
ATOM 856 O O . GLN A 1 109 ? 2.723 -17.75 -7.312 1 88.12 109 GLN A O 1
ATOM 861 N N . ALA A 1 110 ? 2.947 -15.633 -6.684 1 93.81 110 ALA A N 1
ATOM 862 C CA . ALA A 1 110 ? 1.52 -15.352 -6.805 1 93.81 110 ALA A CA 1
ATOM 863 C C . ALA A 1 110 ? 1.042 -15.539 -8.242 1 93.81 110 ALA A C 1
ATOM 865 O O . ALA A 1 110 ? -0.026 -16.109 -8.477 1 93.81 110 ALA A O 1
ATOM 866 N N . VAL A 1 111 ? 1.839 -15.125 -9.164 1 94.31 111 VAL A N 1
ATOM 867 C CA . VAL A 1 111 ? 1.516 -15.266 -10.578 1 94.31 111 VAL A CA 1
ATOM 868 C C . VAL A 1 111 ? 1.457 -16.75 -10.953 1 94.31 111 VAL A C 1
ATOM 870 O O . VAL A 1 111 ? 0.512 -17.188 -11.602 1 94.31 111 VAL A O 1
ATOM 873 N N . ALA A 1 112 ? 2.43 -17.453 -10.492 1 89.44 112 ALA A N 1
ATOM 874 C CA . ALA A 1 112 ? 2.477 -18.891 -10.797 1 89.44 112 ALA A CA 1
ATOM 875 C C . ALA A 1 112 ? 1.246 -19.594 -10.25 1 89.44 112 ALA A C 1
ATOM 877 O O . ALA A 1 112 ? 0.638 -20.422 -10.938 1 89.44 112 ALA A O 1
ATOM 878 N N . LEU A 1 113 ? 0.94 -19.219 -9.078 1 88.19 113 LEU A N 1
ATOM 879 C CA . LEU A 1 113 ? -0.224 -19.828 -8.445 1 88.19 113 LEU A CA 1
ATOM 880 C C . LEU A 1 113 ? -1.507 -19.438 -9.164 1 88.19 113 LEU A C 1
ATOM 882 O O . LEU A 1 113 ? -2.381 -20.266 -9.398 1 88.19 113 LEU A O 1
ATOM 886 N N . ALA A 1 114 ? -1.642 -18.188 -9.547 1 92.88 114 ALA A N 1
ATOM 887 C CA . ALA A 1 114 ? -2.822 -17.703 -10.258 1 92.88 114 ALA A CA 1
ATOM 888 C C . ALA A 1 114 ? -2.965 -18.391 -11.609 1 92.88 114 ALA A C 1
ATOM 890 O O . ALA A 1 114 ? -4.066 -18.797 -12 1 92.88 114 ALA A O 1
ATOM 891 N N . GLU A 1 115 ? -1.903 -18.5 -12.281 1 89.75 115 GLU A N 1
ATOM 892 C CA . GLU A 1 115 ? -1.919 -19.188 -13.57 1 89.75 115 GLU A CA 1
ATOM 893 C C . GLU A 1 115 ? -2.271 -20.656 -13.406 1 89.75 115 GLU A C 1
ATOM 895 O O . GLU A 1 115 ? -3.008 -21.219 -14.219 1 89.75 115 GLU A O 1
ATOM 900 N N . GLY A 1 116 ? -1.729 -21.266 -12.406 1 84.5 116 GLY A N 1
ATOM 901 C CA . GLY A 1 116 ? -2.125 -22.641 -12.086 1 84.5 116 GLY A CA 1
ATOM 902 C C . GLY A 1 116 ? -3.609 -22.781 -11.812 1 84.5 116 GLY A C 1
ATOM 903 O O . GLY A 1 116 ? -4.238 -23.75 -12.242 1 84.5 116 GLY A O 1
ATOM 904 N N . PHE A 1 117 ? -4.062 -21.891 -11.109 1 85.75 117 PHE A N 1
ATOM 905 C CA . PHE A 1 117 ? -5.488 -21.859 -10.812 1 85.75 117 PHE A CA 1
ATOM 906 C C . PHE A 1 117 ? -6.309 -21.844 -12.102 1 85.75 117 PHE A C 1
ATOM 908 O O . PHE A 1 117 ? -7.281 -22.594 -12.234 1 85.75 117 PHE A O 1
ATOM 915 N N . LEU A 1 118 ? -5.93 -20.969 -13.039 1 85.44 118 LEU A N 1
ATOM 916 C CA . LEU A 1 118 ? -6.637 -20.844 -14.305 1 85.44 118 LEU A CA 1
ATOM 917 C C . LEU A 1 118 ? -6.562 -22.125 -15.109 1 85.44 118 LEU A C 1
ATOM 919 O O . LEU A 1 118 ? -7.539 -22.531 -15.75 1 85.44 118 LEU A O 1
ATOM 923 N N . LEU A 1 119 ? -5.438 -22.797 -15.086 1 81.5 119 LEU A N 1
ATOM 924 C CA . LEU A 1 119 ? -5.25 -24.047 -15.805 1 81.5 119 LEU A CA 1
ATOM 925 C C . LEU A 1 119 ? -6.137 -25.141 -15.227 1 81.5 119 LEU A C 1
ATOM 927 O O . LEU A 1 119 ? -6.668 -25.969 -15.969 1 81.5 119 LEU A O 1
ATOM 931 N N . SER A 1 120 ? -6.262 -25.125 -14 1 77.31 120 SER A N 1
ATOM 932 C CA . SER A 1 120 ? -7.062 -26.141 -13.336 1 77.31 120 SER A CA 1
ATOM 933 C C . SER A 1 120 ? -8.547 -25.969 -13.625 1 77.31 120 SER A C 1
ATOM 935 O O . SER A 1 120 ? -9.312 -26.922 -13.609 1 77.31 120 SER A O 1
ATOM 937 N N . ARG A 1 121 ? -9.031 -24.781 -13.75 1 75.06 121 ARG A N 1
ATOM 938 C CA . ARG A 1 121 ? -10.438 -24.5 -14.023 1 75.06 121 ARG A CA 1
ATOM 939 C C . ARG A 1 121 ? -10.781 -24.797 -15.477 1 75.06 121 ARG A C 1
ATOM 941 O O . ARG A 1 121 ? -11.93 -25.141 -15.789 1 75.06 121 ARG A O 1
ATOM 948 N N . GLY A 1 122 ? -9.938 -24.344 -16.344 1 64.69 122 GLY A N 1
ATOM 949 C CA . GLY A 1 122 ? -10.18 -24.688 -17.75 1 64.69 122 GLY A CA 1
ATOM 950 C C . GLY A 1 122 ? -10.266 -26.188 -17.984 1 64.69 122 GLY A C 1
ATOM 951 O O . GLY A 1 122 ? -11.039 -26.641 -18.828 1 64.69 122 GLY A O 1
ATOM 952 N N . GLU A 1 123 ? -9.344 -26.922 -17.422 1 57.06 123 GLU A N 1
ATOM 953 C CA . GLU A 1 123 ? -9.398 -28.375 -17.562 1 57.06 123 GLU A CA 1
ATOM 954 C C . GLU A 1 123 ? -10.641 -28.953 -16.891 1 57.06 123 GLU A C 1
ATOM 956 O O . GLU A 1 123 ? -11.086 -30.047 -17.219 1 57.06 123 GLU A O 1
ATOM 961 N N . GLY A 1 124 ? -11.086 -28.25 -15.766 1 51.72 124 GLY A N 1
ATOM 962 C CA . GLY A 1 124 ? -12.266 -28.703 -15.047 1 51.72 124 GLY A CA 1
ATOM 963 C C . GLY A 1 124 ? -13.562 -28.344 -15.75 1 51.72 124 GLY A C 1
ATOM 964 O O . GLY A 1 124 ? -14.633 -28.359 -15.141 1 51.72 124 GLY A O 1
ATOM 965 N N . GLY A 1 125 ? -13.758 -27.859 -16.734 1 44.66 125 GLY A N 1
ATOM 966 C CA . GLY A 1 125 ? -15.094 -28.125 -17.234 1 44.66 125 GLY A CA 1
ATOM 967 C C . GLY A 1 125 ? -15.664 -29.438 -16.75 1 44.66 125 GLY A C 1
ATOM 968 O O . GLY A 1 125 ? -16.703 -29.891 -17.234 1 44.66 125 GLY A O 1
ATOM 969 N N . ILE A 1 126 ? -14.961 -30.453 -16.266 1 43.28 126 ILE A N 1
ATOM 970 C CA . ILE A 1 126 ? -15.609 -31.625 -15.703 1 43.28 126 ILE A CA 1
ATOM 971 C C . ILE A 1 126 ? -16.312 -31.266 -14.398 1 43.28 126 ILE A C 1
ATOM 973 O O . ILE A 1 126 ? -15.977 -30.25 -13.773 1 43.28 126 ILE A O 1
ATOM 977 N N . GLY A 1 127 ? -17.203 -32.125 -13.57 1 40.06 127 GLY A N 1
ATOM 978 C CA . GLY A 1 127 ? -18.234 -32.031 -12.539 1 40.06 127 GLY A CA 1
ATOM 979 C C . GLY A 1 127 ? -17.797 -31.219 -11.336 1 40.06 127 GLY A C 1
ATOM 980 O O . GLY A 1 127 ? -16.609 -31 -11.125 1 40.06 127 GLY A O 1
ATOM 981 N N . SER A 1 128 ? -18.672 -30.375 -10.578 1 45.62 128 SER A N 1
ATOM 982 C CA . SER A 1 128 ? -18.812 -29.469 -9.453 1 45.62 128 SER A CA 1
ATOM 983 C C . SER A 1 128 ? -17.906 -29.859 -8.297 1 45.62 128 SER A C 1
ATOM 985 O O . SER A 1 128 ? -17.438 -29.016 -7.543 1 45.62 128 SER A O 1
ATOM 987 N N . LYS A 1 129 ? -18.062 -31.047 -7.742 1 44.72 129 LYS A N 1
ATOM 988 C CA . LYS A 1 129 ? -17.656 -31.625 -6.465 1 44.72 129 LYS A CA 1
ATOM 989 C C . LYS A 1 129 ? -16.141 -31.812 -6.406 1 44.72 129 LYS A C 1
ATOM 991 O O . LYS A 1 129 ? -15.547 -31.781 -5.328 1 44.72 129 LYS A O 1
ATOM 996 N N . LEU A 1 130 ? -15.414 -32.25 -7.312 1 43.16 130 LEU A N 1
ATOM 997 C CA . LEU A 1 130 ? -13.992 -32.562 -7.449 1 43.16 130 LEU A CA 1
ATOM 998 C C . LEU A 1 130 ? -13.18 -31.266 -7.461 1 43.16 130 LEU A C 1
ATOM 1000 O O . LEU A 1 130 ? -11.945 -31.297 -7.469 1 43.16 130 LEU A O 1
ATOM 1004 N N . GLY A 1 131 ? -13.727 -30.125 -7.621 1 46.41 131 GLY A N 1
ATOM 1005 C CA . GLY A 1 131 ? -13.125 -28.812 -7.715 1 46.41 131 GLY A CA 1
ATOM 1006 C C . GLY A 1 131 ? -12.328 -28.422 -6.488 1 46.41 131 GLY A C 1
ATOM 1007 O O . GLY A 1 131 ? -11.258 -27.812 -6.602 1 46.41 131 GLY A O 1
ATOM 1008 N N . SER A 1 132 ? -12.984 -28.734 -5.359 1 48.94 132 SER A N 1
ATOM 1009 C CA . SER A 1 132 ? -12.312 -28.422 -4.102 1 48.94 132 SER A CA 1
ATOM 1010 C C . SER A 1 132 ? -11.07 -29.281 -3.904 1 48.94 132 SER A C 1
ATOM 1012 O O . SER A 1 132 ? -10.023 -28.781 -3.49 1 48.94 132 SER A O 1
ATOM 1014 N N . HIS A 1 133 ? -11.289 -30.641 -4.055 1 48.62 133 HIS A N 1
ATOM 1015 C CA . HIS A 1 133 ? -10.188 -31.578 -3.824 1 48.62 133 HIS A CA 1
ATOM 1016 C C . HIS A 1 133 ? -9.078 -31.375 -4.848 1 48.62 133 HIS A C 1
ATOM 1018 O O . HIS A 1 133 ? -7.895 -31.469 -4.512 1 48.62 133 HIS A O 1
ATOM 1024 N N . LEU A 1 134 ? -9.375 -31.234 -5.988 1 47.84 134 LEU A N 1
ATOM 1025 C CA . LEU A 1 134 ? -8.414 -31.031 -7.059 1 47.84 134 LEU A CA 1
ATOM 1026 C C . LEU A 1 134 ? -7.684 -29.703 -6.875 1 47.84 134 LEU A C 1
ATOM 1028 O O . LEU A 1 134 ? -6.496 -29.594 -7.188 1 47.84 134 LEU A O 1
ATOM 1032 N N . ARG A 1 135 ? -8.469 -28.734 -6.391 1 52.53 135 ARG A N 1
ATOM 1033 C CA . ARG A 1 135 ? -7.879 -27.438 -6.043 1 52.53 135 ARG A CA 1
ATOM 1034 C C . ARG A 1 135 ? -6.77 -27.609 -5.008 1 52.53 135 ARG A C 1
ATOM 1036 O O . ARG A 1 135 ? -5.723 -26.969 -5.102 1 52.53 135 ARG A O 1
ATOM 1043 N N . VAL A 1 136 ? -7.094 -28.516 -4.043 1 52.12 136 VAL A N 1
ATOM 1044 C CA . VAL A 1 136 ? -6.094 -28.828 -3.025 1 52.12 136 VAL A CA 1
ATOM 1045 C C . VAL A 1 136 ? -4.918 -29.562 -3.66 1 52.12 136 VAL A C 1
ATOM 1047 O O . VAL A 1 136 ? -3.758 -29.281 -3.346 1 52.12 136 VAL A O 1
ATOM 1050 N N . ILE A 1 137 ? -5.184 -30.531 -4.523 1 50.16 137 ILE A N 1
ATOM 1051 C CA . ILE A 1 137 ? -4.137 -31.328 -5.141 1 50.16 137 ILE A CA 1
ATOM 1052 C C . ILE A 1 137 ? -3.328 -30.484 -6.109 1 50.16 137 ILE A C 1
ATOM 1054 O O . ILE A 1 137 ? -2.096 -30.531 -6.121 1 50.16 137 ILE A O 1
ATOM 1058 N N . LEU A 1 138 ? -3.992 -29.75 -6.879 1 52.47 138 LEU A N 1
ATOM 1059 C CA . LEU A 1 138 ? -3.318 -28.875 -7.832 1 52.47 138 LEU A CA 1
ATOM 1060 C C . LEU A 1 138 ? -2.566 -27.766 -7.113 1 52.47 138 LEU A C 1
ATOM 1062 O O . LEU A 1 138 ? -1.476 -27.375 -7.531 1 52.47 138 LEU A O 1
ATOM 1066 N N . SER A 1 139 ? -3.23 -27.266 -6.035 1 55.81 139 SER A N 1
ATOM 1067 C CA . SER A 1 139 ? -2.553 -26.297 -5.176 1 55.81 139 SER A CA 1
ATOM 1068 C C . SER A 1 139 ? -1.235 -26.859 -4.648 1 55.81 139 SER A C 1
ATOM 1070 O O . SER A 1 139 ? -0.223 -26.156 -4.621 1 55.81 139 SER A O 1
ATOM 1072 N N . LYS A 1 140 ? -1.349 -28.125 -4.227 1 53.72 140 LYS A N 1
ATOM 1073 C CA . LYS A 1 140 ? -0.121 -28.719 -3.719 1 53.72 140 LYS A CA 1
ATOM 1074 C C . LYS A 1 140 ? 0.904 -28.906 -4.832 1 53.72 140 LYS A C 1
ATOM 1076 O O . LYS A 1 140 ? 2.1 -28.688 -4.629 1 53.72 140 LYS A O 1
ATOM 1081 N N . LYS A 1 141 ? 0.414 -29.359 -5.941 1 54.47 141 LYS A N 1
ATOM 1082 C CA . LYS A 1 141 ? 1.353 -29.547 -7.039 1 54.47 141 LYS A CA 1
ATOM 1083 C C . LYS A 1 141 ? 1.895 -28.219 -7.551 1 54.47 141 LYS A C 1
ATOM 1085 O O . LYS A 1 141 ? 3.098 -28.078 -7.781 1 54.47 141 LYS A O 1
ATOM 1090 N N . VAL A 1 142 ? 1.024 -27.328 -7.75 1 57.38 142 VAL A N 1
ATOM 1091 C CA . VAL A 1 142 ? 1.455 -26.016 -8.211 1 57.38 142 VAL A CA 1
ATOM 1092 C C . VAL A 1 142 ? 2.32 -25.359 -7.137 1 57.38 142 VAL A C 1
ATOM 1094 O O . VAL A 1 142 ? 3.367 -24.781 -7.445 1 57.38 142 VAL A O 1
ATOM 1097 N N . TYR A 1 143 ? 1.769 -25.516 -5.93 1 58.12 143 TYR A N 1
ATOM 1098 C CA . TYR A 1 143 ? 2.574 -25 -4.828 1 58.12 143 TYR A CA 1
ATOM 1099 C C . TYR A 1 143 ? 3.953 -25.656 -4.812 1 58.12 143 TYR A C 1
ATOM 1101 O O . TYR A 1 143 ? 4.965 -24.969 -4.656 1 58.12 143 TYR A O 1
ATOM 1109 N N . ARG A 1 144 ? 3.967 -26.953 -4.984 1 58.59 144 ARG A N 1
ATOM 1110 C CA . ARG A 1 144 ? 5.25 -27.641 -4.988 1 58.59 144 ARG A CA 1
ATOM 1111 C C . ARG A 1 144 ? 6.109 -27.203 -6.164 1 58.59 144 ARG A C 1
ATOM 1113 O O . ARG A 1 144 ? 7.324 -27.016 -6.02 1 58.59 144 ARG A O 1
ATOM 1120 N N . SER A 1 145 ? 5.449 -27.078 -7.242 1 55.84 145 SER A N 1
ATOM 1121 C CA . SER A 1 145 ? 6.184 -26.641 -8.43 1 55.84 145 SER A CA 1
ATOM 1122 C C . SER A 1 145 ? 6.672 -25.203 -8.289 1 55.84 145 SER A C 1
ATOM 1124 O O . SER A 1 145 ? 7.809 -24.891 -8.641 1 55.84 145 SER A O 1
ATOM 1126 N N . VAL A 1 146 ? 5.844 -24.406 -7.816 1 58.5 146 VAL A N 1
ATOM 1127 C CA . VAL A 1 146 ? 6.215 -23 -7.652 1 58.5 146 VAL A CA 1
ATOM 1128 C C . VAL A 1 146 ? 7.273 -22.875 -6.562 1 58.5 146 VAL A C 1
ATOM 1130 O O . VAL A 1 146 ? 8.242 -22.125 -6.719 1 58.5 146 VAL A O 1
ATOM 1133 N N . MET A 1 147 ? 7.012 -23.547 -5.488 1 55.94 147 MET A N 1
ATOM 1134 C CA . MET A 1 147 ? 7.996 -23.516 -4.414 1 55.94 147 MET A CA 1
ATOM 1135 C C . MET A 1 147 ? 9.312 -24.125 -4.867 1 55.94 147 MET A C 1
ATOM 1137 O O . MET A 1 147 ? 10.391 -23.703 -4.445 1 55.94 147 MET A O 1
ATOM 1141 N N . PHE A 1 148 ? 9.195 -25.141 -5.707 1 55.03 148 PHE A N 1
ATOM 1142 C CA . PHE A 1 148 ? 10.383 -25.734 -6.305 1 55.03 148 PHE A CA 1
ATOM 1143 C C . PHE A 1 148 ? 11.109 -24.719 -7.18 1 55.03 148 PHE A C 1
ATOM 1145 O O . PHE A 1 148 ? 12.336 -24.609 -7.133 1 55.03 148 PHE A O 1
ATOM 1152 N N . LEU A 1 149 ? 10.383 -24.047 -7.977 1 51.44 149 LEU A N 1
ATOM 1153 C CA . LEU A 1 149 ? 10.977 -23.047 -8.859 1 51.44 149 LEU A CA 1
ATOM 1154 C C . LEU A 1 149 ? 11.602 -21.922 -8.047 1 51.44 149 LEU A C 1
ATOM 1156 O O . LEU A 1 149 ? 12.656 -21.406 -8.414 1 51.44 149 LEU A O 1
ATOM 1160 N N . ASN A 1 150 ? 10.945 -21.422 -7.129 1 54.12 150 ASN A N 1
ATOM 1161 C CA . ASN A 1 150 ? 11.523 -20.391 -6.277 1 54.12 150 ASN A CA 1
ATOM 1162 C C . ASN A 1 150 ? 12.766 -20.891 -5.547 1 54.12 150 ASN A C 1
ATOM 1164 O O . ASN A 1 150 ? 13.727 -20.156 -5.355 1 54.12 150 ASN A O 1
ATOM 1168 N N . PHE A 1 151 ? 12.75 -22.094 -5.113 1 50.19 151 PHE A N 1
ATOM 1169 C CA . PHE A 1 151 ? 13.945 -22.703 -4.543 1 50.19 151 PHE A CA 1
ATOM 1170 C C . PHE A 1 151 ? 15.055 -22.812 -5.586 1 50.19 151 PHE A C 1
ATOM 1172 O O . PHE A 1 151 ? 16.234 -22.625 -5.27 1 50.19 151 PHE A O 1
ATOM 1179 N N . SER A 1 152 ? 14.68 -23.078 -6.75 1 49.5 152 SER A N 1
ATOM 1180 C CA . SER A 1 152 ? 15.695 -23.188 -7.793 1 49.5 152 SER A CA 1
ATOM 1181 C C . SER A 1 152 ? 16.219 -21.828 -8.211 1 49.5 152 SER A C 1
ATOM 1183 O O . SER A 1 152 ? 17.328 -21.703 -8.734 1 49.5 152 SER A O 1
ATOM 1185 N N . GLN A 1 153 ? 15.461 -20.844 -8.211 1 46.62 153 GLN A N 1
ATOM 1186 C CA . GLN A 1 153 ? 15.938 -19.516 -8.562 1 46.62 153 GLN A CA 1
ATOM 1187 C C . GLN A 1 153 ? 16.797 -18.906 -7.453 1 46.62 153 GLN A C 1
ATOM 1189 O O . GL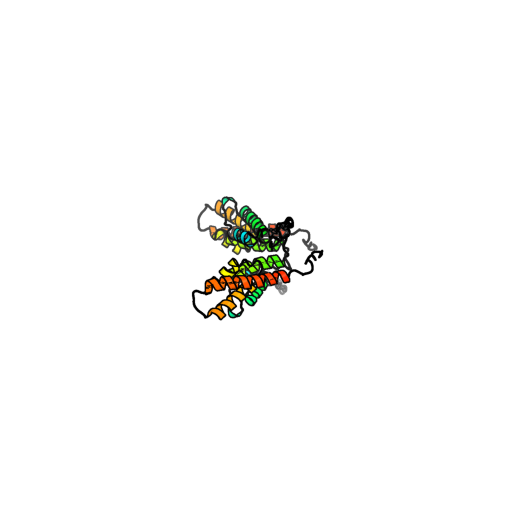N A 1 153 ? 17.344 -17.812 -7.605 1 46.62 153 GLN A O 1
ATOM 1194 N N . THR A 1 154 ? 16.828 -19.5 -6.309 1 44.22 154 THR A N 1
ATOM 1195 C CA . THR A 1 154 ? 17.906 -19.203 -5.379 1 44.22 154 THR A CA 1
ATOM 1196 C C . THR A 1 154 ? 19.25 -19.641 -5.949 1 44.22 154 THR A C 1
ATOM 1198 O O . THR A 1 154 ? 19.359 -20.703 -6.566 1 44.22 154 THR A O 1
ATOM 1201 N N . PRO A 1 155 ? 20.188 -18.766 -6.297 1 40.25 155 PRO A N 1
ATOM 1202 C CA . PRO A 1 155 ? 21.469 -19.25 -6.809 1 40.25 155 PRO A CA 1
ATOM 1203 C C . PRO A 1 155 ? 21.938 -20.531 -6.113 1 40.25 155 PRO A C 1
ATOM 1205 O O . PRO A 1 155 ? 21.844 -20.641 -4.887 1 40.25 155 PRO A O 1
ATOM 1208 N N . SER A 1 156 ? 21.938 -21.672 -6.797 1 38.91 156 SER A N 1
ATOM 1209 C CA . SER A 1 156 ? 22.531 -22.984 -6.496 1 38.91 156 SER A CA 1
ATOM 1210 C C . SER A 1 156 ? 23.859 -22.828 -5.781 1 38.91 156 SER A C 1
ATOM 1212 O O . SER A 1 156 ? 24.516 -23.828 -5.465 1 38.91 156 SER A O 1
ATOM 1214 N N . GLY A 1 157 ? 24.531 -21.719 -5.922 1 38.84 157 GLY A N 1
ATOM 1215 C CA . GLY A 1 157 ? 25.844 -21.875 -5.312 1 38.84 157 GLY A CA 1
ATOM 1216 C C . GLY A 1 157 ? 25.781 -22.344 -3.873 1 38.84 157 GLY A C 1
ATOM 1217 O O . GLY A 1 157 ? 26.812 -22.656 -3.27 1 38.84 157 GLY A O 1
ATOM 1218 N N . MET A 1 158 ? 24.812 -21.859 -3.113 1 37.81 158 MET A N 1
ATOM 1219 C CA . MET A 1 158 ? 24.984 -22.25 -1.718 1 37.81 158 MET A CA 1
ATOM 1220 C C . MET A 1 158 ? 24.391 -23.641 -1.456 1 37.81 158 MET A C 1
ATOM 1222 O O . MET A 1 158 ? 23.656 -23.812 -0.486 1 37.81 158 MET A O 1
ATOM 1226 N N . LEU A 1 159 ? 24.109 -24.391 -2.465 1 36.59 159 LEU A N 1
ATOM 1227 C CA . LEU A 1 159 ? 23.953 -25.797 -2.127 1 36.59 159 LEU A CA 1
ATOM 1228 C C . LEU A 1 159 ? 25.188 -26.312 -1.375 1 36.59 159 LEU A C 1
ATOM 1230 O O . LEU A 1 159 ? 26.281 -26.344 -1.926 1 36.59 159 LEU A O 1
ATOM 1234 N N . CYS A 1 160 ? 25.312 -26.047 -0.153 1 34.81 160 CYS A N 1
ATOM 1235 C CA . CYS A 1 160 ? 26.312 -26.688 0.7 1 34.81 160 CYS A CA 1
ATOM 1236 C C . CYS A 1 160 ? 26.406 -28.172 0.389 1 34.81 160 CYS A C 1
ATOM 1238 O O . CYS A 1 160 ? 25.406 -28.891 0.444 1 34.81 160 CYS A O 1
ATOM 1240 N N . ALA A 1 161 ? 27.297 -28.578 -0.456 1 35.25 161 ALA A N 1
ATOM 1241 C CA . ALA A 1 161 ? 27.859 -29.922 -0.607 1 35.25 161 ALA A CA 1
ATOM 1242 C C . ALA A 1 161 ? 27.984 -30.609 0.745 1 35.25 161 ALA A C 1
ATOM 1244 O O . ALA A 1 161 ? 28.719 -30.141 1.621 1 35.25 161 ALA A O 1
ATOM 1245 N N . LEU A 1 162 ? 26.938 -31.203 1.2 1 31.84 162 LEU A N 1
ATOM 1246 C CA . LEU A 1 162 ? 27.188 -32.125 2.285 1 31.84 162 LEU A CA 1
ATOM 1247 C C . LEU A 1 162 ? 28.344 -33.062 1.933 1 31.84 162 LEU A C 1
ATOM 1249 O O . LEU A 1 162 ? 28.438 -33.562 0.801 1 31.84 162 LEU A O 1
ATOM 1253 N N . PRO A 1 163 ? 29.484 -32.844 2.527 1 35.75 163 PRO A N 1
ATOM 1254 C CA . PRO A 1 163 ? 30.562 -33.812 2.332 1 35.75 163 PRO A CA 1
ATOM 1255 C C . PRO A 1 163 ? 30.078 -35.281 2.414 1 35.75 163 PRO A C 1
ATOM 1257 O O . PRO A 1 163 ? 29.125 -35.562 3.143 1 35.75 163 PRO A O 1
ATOM 1260 N N . GLY A 1 164 ? 29.859 -35.938 1.297 1 26.94 164 GLY A N 1
ATOM 1261 C CA . GLY A 1 164 ? 29.719 -37.375 1.341 1 26.94 164 GLY A CA 1
ATOM 1262 C C . GLY A 1 164 ? 30.594 -38.031 2.396 1 26.94 164 GLY A C 1
ATOM 1263 O O . GLY A 1 164 ? 31.547 -37.406 2.883 1 26.94 164 GLY A O 1
ATOM 1264 N N . PRO A 1 165 ? 30.203 -39.219 3.027 1 32.38 165 PRO A N 1
ATOM 1265 C CA . PRO A 1 165 ? 31.25 -39.844 3.84 1 32.38 165 PRO A CA 1
ATOM 1266 C C . PRO A 1 165 ? 32.594 -39.938 3.102 1 32.38 165 PRO A C 1
ATOM 1268 O O . PRO A 1 165 ? 32.625 -39.906 1.868 1 32.38 165 PRO A O 1
ATOM 1271 N N . MET B 1 1 ? -2.088 95 -22.656 1 31.42 1 MET B N 1
ATOM 1272 C CA . MET B 1 1 ? -1.069 94.062 -22.078 1 31.42 1 MET B CA 1
ATOM 1273 C C . MET B 1 1 ? -1.407 92.625 -22.359 1 31.42 1 MET B C 1
ATOM 1275 O O . MET B 1 1 ? -2.445 92.125 -21.906 1 31.42 1 MET B O 1
ATOM 1279 N N . GLU B 1 2 ? -1.019 92.125 -23.578 1 36.72 2 GLU B N 1
ATOM 1280 C CA . GLU B 1 2 ? -1.235 90.938 -24.375 1 36.72 2 GLU B CA 1
ATOM 1281 C C . GLU B 1 2 ? -0.688 89.688 -23.688 1 36.72 2 GLU B C 1
ATOM 1283 O O . GLU B 1 2 ? 0.481 89.625 -23.297 1 36.72 2 GLU B O 1
ATOM 1288 N N . ARG B 1 3 ? -1.493 89.062 -22.875 1 39.81 3 ARG B N 1
ATOM 1289 C CA . ARG B 1 3 ? -1.164 87.875 -22.047 1 39.81 3 ARG B CA 1
ATOM 1290 C C . ARG B 1 3 ? -0.629 86.75 -22.906 1 39.81 3 ARG B C 1
ATOM 1292 O O . ARG B 1 3 ? -1.248 86.375 -23.906 1 39.81 3 ARG B O 1
ATOM 1299 N N . PRO B 1 4 ? 0.734 86.562 -23 1 38.69 4 PRO B N 1
ATOM 1300 C CA . PRO B 1 4 ? 1.383 85.625 -23.906 1 38.69 4 PRO B CA 1
ATOM 1301 C C . PRO B 1 4 ? 0.932 84.188 -23.656 1 38.69 4 PRO B C 1
ATOM 1303 O O . PRO B 1 4 ? 0.578 83.812 -22.531 1 38.69 4 PRO B O 1
ATOM 1306 N N . ASN B 1 5 ? 0.161 83.562 -24.562 1 35.22 5 ASN B N 1
ATOM 1307 C CA . ASN B 1 5 ? -0.349 82.188 -24.672 1 35.22 5 ASN B CA 1
ATOM 1308 C C . ASN B 1 5 ? 0.766 81.125 -24.516 1 35.22 5 ASN B C 1
ATOM 1310 O O . ASN B 1 5 ? 1.659 81.062 -25.359 1 35.22 5 ASN B O 1
ATOM 1314 N N . SER B 1 6 ? 1.368 81.062 -23.312 1 37.53 6 SER B N 1
ATOM 1315 C CA . SER B 1 6 ? 2.488 80.125 -23.078 1 37.53 6 SER B CA 1
ATOM 1316 C C . SER B 1 6 ? 2.162 78.688 -23.516 1 37.53 6 SER B C 1
ATOM 1318 O O . SER B 1 6 ? 1.224 78.125 -23 1 37.53 6 SER B O 1
ATOM 1320 N N . ARG B 1 7 ? 2.279 78.438 -24.828 1 35.94 7 ARG B N 1
ATOM 1321 C CA . ARG B 1 7 ? 2.102 77.125 -25.453 1 35.94 7 ARG B CA 1
ATOM 1322 C C . ARG B 1 7 ? 2.92 76.062 -24.719 1 35.94 7 ARG B C 1
ATOM 1324 O O . ARG B 1 7 ? 4.129 76.25 -24.547 1 35.94 7 ARG B O 1
ATOM 1331 N N . GLY B 1 8 ? 2.307 75.375 -23.719 1 37.28 8 GLY B N 1
ATOM 1332 C CA . GLY B 1 8 ? 2.908 74.375 -22.891 1 37.28 8 GLY B CA 1
ATOM 1333 C C . GLY B 1 8 ? 3.584 73.25 -23.688 1 37.28 8 GLY B C 1
ATOM 1334 O O . GLY B 1 8 ? 3.303 73.125 -24.875 1 37.28 8 GLY B O 1
ATOM 1335 N N . PRO B 1 9 ? 4.848 72.938 -23.406 1 38.84 9 PRO B N 1
ATOM 1336 C CA . PRO B 1 9 ? 5.73 72.062 -24.156 1 38.84 9 PRO B CA 1
ATOM 1337 C C . PRO B 1 9 ? 5.066 70.75 -24.484 1 38.84 9 PRO B C 1
ATOM 1339 O O . PRO B 1 9 ? 4.137 70.312 -23.797 1 38.84 9 PRO B O 1
ATOM 1342 N N . GLU B 1 10 ? 4.969 70.375 -25.766 1 35.84 10 GLU B N 1
ATOM 1343 C CA . GLU B 1 10 ? 4.504 69.125 -26.359 1 35.84 10 GLU B CA 1
ATOM 1344 C C . GLU B 1 10 ? 5.188 67.938 -25.719 1 35.84 10 GLU B C 1
ATOM 1346 O O . GLU B 1 10 ? 6.41 67.938 -25.578 1 35.84 10 GLU B O 1
ATOM 1351 N N . ALA B 1 11 ? 4.547 67.25 -24.797 1 40.88 11 ALA B N 1
ATOM 1352 C CA . ALA B 1 11 ? 5.02 66.062 -24.141 1 40.88 11 ALA B CA 1
ATOM 1353 C C . ALA B 1 11 ? 5.52 65.062 -25.156 1 40.88 11 ALA B C 1
ATOM 1355 O O . ALA B 1 11 ? 4.859 64.812 -26.156 1 40.88 11 ALA B O 1
ATOM 1356 N N . GLY B 1 12 ? 6.816 65 -25.484 1 35.56 12 GLY B N 1
ATOM 1357 C CA . GLY B 1 12 ? 7.406 64.062 -26.391 1 35.56 12 GLY B CA 1
ATOM 1358 C C . GLY B 1 12 ? 6.895 62.625 -26.156 1 35.56 12 GLY B C 1
ATOM 1359 O O . GLY B 1 12 ? 6.281 62.344 -25.125 1 35.56 12 GLY B O 1
ATOM 1360 N N . PRO B 1 13 ? 6.953 61.844 -27.25 1 38.38 13 PRO B N 1
ATOM 1361 C CA . PRO B 1 13 ? 6.387 60.5 -27.359 1 38.38 13 PRO B CA 1
ATOM 1362 C C . PRO B 1 13 ? 6.777 59.594 -26.172 1 38.38 13 PRO B C 1
ATOM 1364 O O . PRO B 1 13 ? 7.809 59.812 -25.547 1 38.38 13 PRO B O 1
ATOM 1367 N N . GLY B 1 14 ? 5.789 59.25 -25.391 1 32.22 14 GLY B N 1
ATOM 1368 C CA . GLY B 1 14 ? 5.801 58.312 -24.281 1 32.22 14 GLY B CA 1
ATOM 1369 C C . GLY B 1 14 ? 6.719 57.125 -24.516 1 32.22 14 GLY B C 1
ATOM 1370 O O . GLY B 1 14 ? 7.008 56.781 -25.656 1 32.22 14 GLY B O 1
ATOM 1371 N N . GLY B 1 15 ? 7.789 56.969 -23.672 1 33.59 15 GLY B N 1
ATOM 1372 C CA . GLY B 1 15 ? 8.711 55.844 -23.547 1 33.59 15 GLY B CA 1
ATOM 1373 C C . GLY B 1 15 ? 8.07 54.531 -23.859 1 33.59 15 GLY B C 1
ATOM 1374 O O . GLY B 1 15 ? 6.879 54.312 -23.625 1 33.59 15 GLY B O 1
ATOM 1375 N N . SER B 1 16 ? 8.656 53.844 -24.922 1 38.66 16 SER B N 1
ATOM 1376 C CA . SER B 1 16 ? 8.453 52.438 -25.25 1 38.66 16 SER B CA 1
ATOM 1377 C C . SER B 1 16 ? 8.344 51.594 -23.984 1 38.66 16 SER B C 1
ATOM 1379 O O . SER B 1 16 ? 9.305 51.469 -23.219 1 38.66 16 SER B O 1
ATOM 1381 N N . GLY B 1 17 ? 7.277 51.781 -23.297 1 35.44 17 GLY B N 1
ATOM 1382 C CA . GLY B 1 17 ? 7.023 50.781 -22.297 1 35.44 17 GLY B CA 1
ATOM 1383 C C . GLY B 1 17 ? 7.402 49.375 -22.75 1 35.44 17 GLY B C 1
ATOM 1384 O O . GLY B 1 17 ? 6.793 48.844 -23.688 1 35.44 17 GLY B O 1
ATOM 1385 N N . GLU B 1 18 ? 8.773 49.125 -22.922 1 38.31 18 GLU B N 1
ATOM 1386 C CA . GLU B 1 18 ? 9.141 47.719 -23.016 1 38.31 18 GLU B CA 1
ATOM 1387 C C . GLU B 1 18 ? 8.234 46.875 -22.125 1 38.31 18 GLU B C 1
ATOM 1389 O O . GLU B 1 18 ? 8.148 47.094 -20.922 1 38.31 18 GLU B O 1
ATOM 1394 N N . SER B 1 19 ? 7.008 46.531 -22.672 1 39.81 19 SER B N 1
ATOM 1395 C CA . SER B 1 19 ? 6.188 45.469 -22.125 1 39.81 19 SER B CA 1
ATOM 1396 C C . SER B 1 19 ? 7.051 44.344 -21.578 1 39.81 19 SER B C 1
ATOM 1398 O O . SER B 1 19 ? 7.855 43.75 -22.312 1 39.81 19 SER B O 1
ATOM 1400 N N . TRP B 1 20 ? 7.672 44.594 -20.406 1 40.16 20 TRP B N 1
ATOM 1401 C CA . TRP B 1 20 ? 8.141 43.375 -19.719 1 40.16 20 TRP B CA 1
ATOM 1402 C C . TRP B 1 20 ? 7.25 42.188 -20.047 1 40.16 20 TRP B C 1
ATOM 1404 O O . TRP B 1 20 ? 6.055 42.188 -19.75 1 40.16 20 TRP B O 1
ATOM 1414 N N . GLU B 1 21 ? 7.281 41.75 -21.375 1 35.97 21 GLU B N 1
ATOM 1415 C CA . GLU B 1 21 ? 6.785 40.375 -21.516 1 35.97 21 GLU B CA 1
ATOM 1416 C C . GLU B 1 21 ? 7.039 39.562 -20.266 1 35.97 21 GLU B C 1
ATOM 1418 O O . GLU B 1 21 ? 8.188 39.312 -19.906 1 35.97 21 GLU B O 1
ATOM 1423 N N . ARG B 1 22 ? 6.258 39.75 -19.156 1 37.66 22 ARG B N 1
ATOM 1424 C CA . ARG B 1 22 ? 6.145 38.781 -18.078 1 37.66 22 ARG B CA 1
ATOM 1425 C C . ARG B 1 22 ? 6.426 37.375 -18.594 1 37.66 22 ARG B C 1
ATOM 1427 O O . ARG B 1 22 ? 5.645 36.812 -19.359 1 37.66 22 ARG B O 1
ATOM 1434 N N . THR B 1 23 ? 7.648 37.125 -19.047 1 36.59 23 THR B N 1
ATOM 1435 C CA . THR B 1 23 ? 7.992 35.688 -19.109 1 36.59 23 THR B CA 1
ATOM 1436 C C . THR B 1 23 ? 7.277 34.906 -18.016 1 36.59 23 THR B C 1
ATOM 1438 O O . THR B 1 23 ? 7.594 35.062 -16.844 1 36.59 23 THR B O 1
ATOM 1441 N N . ARG B 1 24 ? 5.906 34.844 -18.109 1 35.47 24 ARG B N 1
ATOM 1442 C CA . ARG B 1 24 ? 5.289 33.781 -17.328 1 35.47 24 ARG B CA 1
ATOM 1443 C C . ARG B 1 24 ? 6.23 32.562 -17.203 1 35.47 24 ARG B C 1
ATOM 1445 O O . ARG B 1 24 ? 6.59 31.953 -18.203 1 35.47 24 ARG B O 1
ATOM 1452 N N . HIS B 1 25 ? 7.34 32.75 -16.531 1 34.25 25 HIS B N 1
ATOM 1453 C CA . HIS B 1 25 ? 7.934 31.484 -16.172 1 34.25 25 HIS B CA 1
ATOM 1454 C C . HIS B 1 25 ? 6.891 30.359 -16.188 1 34.25 25 HIS B C 1
ATOM 1456 O O . HIS B 1 25 ? 5.934 30.391 -15.414 1 34.25 25 HIS B O 1
ATOM 1462 N N . GLU B 1 26 ? 6.516 29.969 -17.406 1 36 26 GLU B N 1
ATOM 1463 C CA . GLU B 1 26 ? 5.848 28.672 -17.344 1 36 26 GLU B CA 1
ATOM 1464 C C . GLU B 1 26 ? 6.281 27.891 -16.094 1 36 26 GLU B C 1
ATOM 1466 O O . GLU B 1 26 ? 7.469 27.625 -15.906 1 36 26 GLU B O 1
ATOM 1471 N N . SER B 1 27 ? 5.703 28.203 -15.008 1 36.38 27 SER B N 1
ATOM 1472 C CA . SER B 1 27 ? 5.938 27.188 -13.992 1 36.38 27 SER B CA 1
ATOM 1473 C C . SER B 1 27 ? 6.312 25.844 -14.617 1 36.38 27 SER B C 1
ATOM 1475 O O . SER B 1 27 ? 5.789 25.484 -15.672 1 36.38 27 SER B O 1
ATOM 1477 N N . PRO B 1 28 ? 7.539 25.406 -14.633 1 38.56 28 PRO B N 1
ATOM 1478 C CA . PRO B 1 28 ? 7.676 24.062 -15.195 1 38.56 28 PRO B CA 1
ATOM 1479 C C . PRO B 1 28 ? 6.344 23.328 -15.273 1 38.56 28 PRO B C 1
ATOM 1481 O O . PRO B 1 28 ? 5.539 23.391 -14.344 1 38.56 28 PRO B O 1
ATOM 1484 N N . SER B 1 29 ? 5.668 23.328 -16.312 1 38.66 29 SER B N 1
ATOM 1485 C CA . SER B 1 29 ? 4.613 22.344 -16.516 1 38.66 29 SER B CA 1
ATOM 1486 C C . SER B 1 29 ? 4.793 21.141 -15.586 1 38.66 29 SER B C 1
ATOM 1488 O O . SER B 1 29 ? 5.742 20.375 -15.742 1 38.66 29 SER B O 1
ATOM 1490 N N . VAL B 1 30 ? 4.859 21.234 -14.328 1 39.19 30 VAL B N 1
ATOM 1491 C CA . VAL B 1 30 ? 4.762 20.156 -13.352 1 39.19 30 VAL B CA 1
ATOM 1492 C C . VAL B 1 30 ? 4.098 18.938 -14 1 39.19 30 VAL B C 1
ATOM 1494 O O . VAL B 1 30 ? 2.877 18.906 -14.164 1 39.19 30 VAL B O 1
ATOM 1497 N N . ASP B 1 31 ? 4.18 18.656 -15.188 1 44.59 31 ASP B N 1
ATOM 1498 C CA . ASP B 1 31 ? 3.922 17.312 -15.719 1 44.59 31 ASP B CA 1
ATOM 1499 C C . ASP B 1 31 ? 4.066 16.266 -14.625 1 44.59 31 ASP B C 1
ATOM 1501 O O . ASP B 1 31 ? 4.297 15.086 -14.922 1 44.59 31 ASP B O 1
ATOM 1505 N N . LEU B 1 32 ? 4.766 16.531 -13.516 1 44.66 32 LEU B N 1
ATOM 1506 C CA . LEU B 1 32 ? 5.004 15.703 -12.328 1 44.66 32 LEU B CA 1
ATOM 1507 C C . LEU B 1 32 ? 3.721 15.023 -11.875 1 44.66 32 LEU B C 1
ATOM 1509 O O . LEU B 1 32 ? 2.898 15.633 -11.188 1 44.66 32 LEU B O 1
ATOM 1513 N N . ASP B 1 33 ? 3.113 14.477 -12.805 1 55.44 33 ASP B N 1
ATOM 1514 C CA . ASP B 1 33 ? 2.098 13.625 -12.195 1 55.44 33 ASP B CA 1
ATOM 1515 C C . ASP B 1 33 ? 2.441 13.312 -10.742 1 55.44 33 ASP B C 1
ATOM 1517 O O . ASP B 1 33 ? 3.455 12.664 -10.461 1 55.44 33 ASP B O 1
ATOM 1521 N N . SER B 1 34 ? 1.877 14.023 -9.758 1 73.69 34 SER B N 1
ATOM 1522 C CA . SER B 1 34 ? 2.107 13.953 -8.32 1 73.69 34 SER B CA 1
ATOM 1523 C C . SER B 1 34 ? 2.164 12.508 -7.84 1 73.69 34 SER B C 1
ATOM 1525 O O . SER B 1 34 ? 1.613 11.609 -8.484 1 73.69 34 SER B O 1
ATOM 1527 N N . SER B 1 35 ? 3.199 12.211 -7.199 1 86.56 35 SER B N 1
ATOM 1528 C CA . SER B 1 35 ? 3.289 10.938 -6.496 1 86.56 35 SER B CA 1
ATOM 1529 C C . SER B 1 35 ? 1.903 10.375 -6.191 1 86.56 35 SER B C 1
ATOM 1531 O O . SER B 1 35 ? 1.666 9.172 -6.336 1 86.56 35 SER B O 1
ATOM 1533 N N . ASP B 1 36 ? 0.969 11.359 -6.109 1 91.38 36 ASP B N 1
ATOM 1534 C CA . ASP B 1 36 ? -0.385 10.93 -5.773 1 91.38 36 ASP B CA 1
ATOM 1535 C C . ASP B 1 36 ? -1.122 10.414 -7.008 1 91.38 36 ASP B C 1
ATOM 1537 O O . ASP B 1 36 ? -1.902 9.461 -6.922 1 91.38 36 ASP B O 1
ATOM 1541 N N . THR B 1 37 ? -0.941 11.055 -8.094 1 93 37 THR B N 1
ATOM 1542 C CA . THR B 1 37 ? -1.571 10.609 -9.328 1 93 37 THR B CA 1
ATOM 1543 C C . THR B 1 37 ? -1.092 9.203 -9.695 1 93 37 THR B C 1
ATOM 1545 O O . THR B 1 37 ? -1.894 8.344 -10.07 1 93 37 THR B O 1
ATOM 1548 N N . GLN B 1 38 ? 0.201 8.977 -9.578 1 95.88 38 GLN B N 1
ATOM 1549 C CA . GLN B 1 38 ? 0.762 7.664 -9.875 1 95.88 38 GLN B CA 1
ATOM 1550 C C . GLN B 1 38 ? 0.254 6.617 -8.883 1 95.88 38 GLN B C 1
ATOM 1552 O O . GLN B 1 38 ? -0.066 5.492 -9.273 1 95.88 38 GLN B O 1
ATOM 1557 N N . ARG B 1 39 ? 0.151 7.008 -7.652 1 97.31 39 ARG B N 1
ATOM 1558 C CA . ARG B 1 39 ? -0.394 6.129 -6.625 1 97.31 39 ARG B CA 1
ATOM 1559 C C . ARG B 1 39 ? -1.826 5.723 -6.953 1 97.31 39 ARG B C 1
ATOM 1561 O O . ARG B 1 39 ? -2.182 4.547 -6.855 1 97.31 39 ARG B O 1
ATOM 1568 N N . GLN B 1 40 ? -2.648 6.676 -7.352 1 96.06 40 GLN B N 1
ATOM 1569 C CA . GLN B 1 40 ? -4.039 6.41 -7.699 1 96.06 40 GLN B CA 1
ATOM 1570 C C . GLN B 1 40 ? -4.137 5.445 -8.875 1 96.06 40 GLN B C 1
ATOM 1572 O O . GLN B 1 40 ? -4.977 4.539 -8.875 1 96.06 40 GLN B O 1
ATOM 1577 N N . ARG B 1 41 ? -3.311 5.645 -9.852 1 97 41 ARG B N 1
ATOM 1578 C CA . ARG B 1 41 ? -3.291 4.75 -11.008 1 97 41 ARG B CA 1
ATOM 1579 C C . ARG B 1 41 ? -2.939 3.326 -10.586 1 97 41 ARG B C 1
ATOM 1581 O O . ARG B 1 41 ? -3.543 2.365 -11.07 1 97 41 ARG B O 1
ATOM 1588 N N . PHE B 1 42 ? -1.938 3.223 -9.727 1 98.06 42 PHE B N 1
ATOM 1589 C CA . PHE B 1 42 ? -1.507 1.932 -9.203 1 98.06 42 PHE B CA 1
ATOM 1590 C C . PHE B 1 42 ? -2.637 1.251 -8.445 1 98.06 42 PHE B C 1
ATOM 1592 O O . PHE B 1 42 ? -2.936 0.079 -8.68 1 98.06 42 PHE B O 1
ATOM 1599 N N . ARG B 1 43 ? -3.34 2.008 -7.637 1 98.06 43 ARG B N 1
ATOM 1600 C CA . ARG B 1 43 ? -4.371 1.44 -6.77 1 98.06 43 ARG B CA 1
ATOM 1601 C C . ARG B 1 43 ? -5.672 1.229 -7.535 1 98.06 43 ARG B C 1
ATOM 1603 O O . ARG B 1 43 ? -6.461 0.344 -7.199 1 98.06 43 ARG B O 1
ATOM 1610 N N . GLN B 1 44 ? -5.941 1.959 -8.539 1 97.19 44 GLN B N 1
ATOM 1611 C CA . GLN B 1 44 ? -7.188 1.871 -9.289 1 97.19 44 GLN B CA 1
ATOM 1612 C C . GLN B 1 44 ? -7.094 0.812 -10.391 1 97.19 44 GLN B C 1
ATOM 1614 O O . GLN B 1 44 ? -8.086 0.506 -11.047 1 97.19 44 GLN B O 1
ATOM 1619 N N . SER B 1 45 ? -5.91 0.255 -10.547 1 97.25 45 SER B N 1
ATOM 1620 C CA . SER B 1 45 ? -5.758 -0.816 -11.523 1 97.25 45 SER B CA 1
ATOM 1621 C C . SER B 1 45 ? -6.68 -1.99 -11.211 1 97.25 45 SER B C 1
ATOM 1623 O O . SER B 1 45 ? -6.922 -2.301 -10.047 1 97.25 45 SER B O 1
ATOM 1625 N N . SER B 1 46 ? -7.152 -2.672 -12.266 1 96.69 46 SER B N 1
ATOM 1626 C CA . SER B 1 46 ? -8.055 -3.809 -12.109 1 96.69 46 SER B CA 1
ATOM 1627 C C . SER B 1 46 ? -7.527 -5.035 -12.852 1 96.69 46 SER B C 1
ATOM 1629 O O . SER B 1 46 ? -6.629 -4.922 -13.688 1 96.69 46 SER B O 1
ATOM 1631 N N . TYR B 1 47 ? -8.062 -6.078 -12.477 1 97.19 47 TYR B N 1
ATOM 1632 C CA . TYR B 1 47 ? -7.672 -7.316 -13.141 1 97.19 47 TYR B CA 1
ATOM 1633 C C . TYR B 1 47 ? -8.305 -7.418 -14.523 1 97.19 47 TYR B C 1
ATOM 1635 O O . TYR B 1 47 ? -9.523 -7.305 -14.664 1 97.19 47 TYR B O 1
ATOM 1643 N N . GLN B 1 48 ? -7.527 -7.547 -15.477 1 92.88 48 GLN B N 1
ATOM 1644 C CA . GLN B 1 48 ? -7.98 -7.766 -16.844 1 92.88 48 GLN B CA 1
ATOM 1645 C C . GLN B 1 48 ? -7.699 -9.195 -17.297 1 92.88 48 GLN B C 1
ATOM 1647 O O . GLN B 1 48 ? -6.551 -9.562 -17.531 1 92.88 48 GLN B O 1
ATOM 1652 N N . GLU B 1 49 ? -8.695 -9.906 -17.594 1 87.38 49 GLU B N 1
ATOM 1653 C CA . GLU B 1 49 ? -8.586 -11.336 -17.891 1 87.38 49 GLU B CA 1
ATOM 1654 C C . GLU B 1 49 ? -7.754 -11.562 -19.156 1 87.38 49 GLU B C 1
ATOM 1656 O O . GLU B 1 49 ? -6.992 -12.531 -19.234 1 87.38 49 GLU B O 1
ATOM 1661 N N . GLY B 1 50 ? -7.898 -10.734 -20.078 1 92.31 50 GLY B N 1
ATOM 1662 C CA . GLY B 1 50 ? -7.184 -10.883 -21.344 1 92.31 50 GLY B CA 1
ATOM 1663 C C . GLY B 1 50 ? -5.68 -10.75 -21.188 1 92.31 50 GLY B C 1
ATOM 1664 O O . GLY B 1 50 ? -4.918 -11.328 -21.969 1 92.31 50 GLY B O 1
ATOM 1665 N N . GLU B 1 51 ? -5.203 -10.102 -20.25 1 93.19 51 GLU B N 1
ATOM 1666 C CA . GLU B 1 51 ? -3.783 -9.891 -19.984 1 93.19 51 GLU B CA 1
ATOM 1667 C C . GLU B 1 51 ? -3.189 -11.047 -19.188 1 93.19 51 GLU B C 1
ATOM 1669 O O . GLU B 1 51 ? -2.002 -11.352 -19.328 1 93.19 51 GLU B O 1
ATOM 1674 N N . GLY B 1 52 ? -4.047 -11.766 -18.422 1 94.81 52 GLY B N 1
ATOM 1675 C CA . GLY B 1 52 ? -3.605 -12.844 -17.547 1 94.81 52 GLY B CA 1
ATOM 1676 C C . GLY B 1 52 ? -2.889 -12.352 -16.312 1 94.81 52 GLY B C 1
ATOM 1677 O O . GLY B 1 52 ? -2.518 -11.18 -16.219 1 94.81 52 GLY B O 1
ATOM 1678 N N . PRO B 1 53 ? -2.635 -13.242 -15.43 1 96.06 53 PRO B N 1
ATOM 1679 C CA . PRO B 1 53 ? -2.018 -12.867 -14.156 1 96.06 53 PRO B CA 1
ATOM 1680 C C . PRO B 1 53 ? -0.611 -12.289 -14.336 1 96.06 53 PRO B C 1
ATOM 1682 O O . PRO B 1 53 ? -0.251 -11.32 -13.672 1 96.06 53 PRO B O 1
ATOM 1685 N N . ARG B 1 54 ? 0.15 -12.867 -15.188 1 96.31 54 ARG B N 1
ATOM 1686 C CA . ARG B 1 54 ? 1.519 -12.406 -15.414 1 96.31 54 ARG B CA 1
ATOM 1687 C C . ARG B 1 54 ? 1.537 -11.008 -16 1 96.31 54 ARG B C 1
ATOM 1689 O O . ARG B 1 54 ? 2.305 -10.148 -15.562 1 96.31 54 ARG B O 1
ATOM 1696 N N . GLY B 1 55 ? 0.701 -10.844 -17 1 97.75 55 GLY B N 1
ATOM 1697 C CA . GLY B 1 55 ? 0.608 -9.523 -17.594 1 97.75 55 GLY B CA 1
ATOM 1698 C C . GLY B 1 55 ? 0.112 -8.461 -16.641 1 97.75 55 GLY B C 1
ATOM 1699 O O . GLY B 1 55 ? 0.679 -7.371 -16.562 1 97.75 55 GLY B O 1
ATOM 1700 N N . VAL B 1 56 ? -0.891 -8.789 -15.891 1 98 56 VAL B N 1
ATOM 1701 C CA . VAL B 1 56 ? -1.46 -7.863 -14.922 1 98 56 VAL B CA 1
ATOM 1702 C C . VAL B 1 56 ? -0.416 -7.523 -13.859 1 98 56 VAL B C 1
ATOM 1704 O O . VAL B 1 56 ? -0.237 -6.352 -13.508 1 98 56 VAL B O 1
ATOM 1707 N N . CYS B 1 57 ? 0.264 -8.516 -13.391 1 97.81 57 CYS B N 1
ATOM 1708 C CA . CYS B 1 57 ? 1.271 -8.289 -12.367 1 97.81 57 CYS B CA 1
ATOM 1709 C C . CYS B 1 57 ? 2.404 -7.418 -12.891 1 97.81 57 CYS B C 1
ATOM 1711 O O . CYS B 1 57 ? 2.912 -6.551 -12.18 1 97.81 57 CYS B O 1
ATOM 1713 N N . SER B 1 58 ? 2.836 -7.621 -14.062 1 97.94 58 SER B N 1
ATOM 1714 C CA . SER B 1 58 ? 3.865 -6.801 -14.695 1 97.94 58 SER B CA 1
ATOM 1715 C C . SER B 1 58 ? 3.418 -5.348 -14.812 1 97.94 58 SER B C 1
ATOM 1717 O O . SER B 1 58 ? 4.199 -4.43 -14.57 1 97.94 58 SER B O 1
ATOM 1719 N N . HIS B 1 59 ? 2.203 -5.23 -15.188 1 98.06 59 HIS B N 1
ATOM 1720 C CA . HIS B 1 59 ? 1.632 -3.893 -15.289 1 98.06 59 HIS B CA 1
ATOM 1721 C C . HIS B 1 59 ? 1.605 -3.201 -13.93 1 98.06 59 HIS B C 1
ATOM 1723 O O . HIS B 1 59 ? 1.987 -2.033 -13.82 1 98.06 59 HIS B O 1
ATOM 1729 N N . LEU B 1 60 ? 1.195 -3.896 -12.945 1 98.56 60 LEU B N 1
ATOM 1730 C CA . LEU B 1 60 ? 1.176 -3.357 -11.586 1 98.56 60 LEU B CA 1
ATOM 1731 C C . LEU B 1 60 ? 2.582 -2.98 -11.133 1 98.56 60 LEU B C 1
ATOM 1733 O O . LEU B 1 60 ? 2.77 -1.955 -10.477 1 98.56 60 LEU B O 1
ATOM 1737 N N . HIS B 1 61 ? 3.512 -3.795 -11.508 1 98.25 61 HIS B N 1
ATOM 1738 C CA . HIS B 1 61 ? 4.898 -3.508 -11.156 1 98.25 61 HIS B CA 1
ATOM 1739 C C . HIS B 1 61 ? 5.355 -2.186 -11.766 1 98.25 61 HIS B C 1
ATOM 1741 O O . HIS B 1 61 ? 5.996 -1.377 -11.094 1 98.25 61 HIS B O 1
ATOM 1747 N N . ASP B 1 62 ? 5.027 -1.996 -12.969 1 98.12 62 ASP B N 1
ATOM 1748 C CA . ASP B 1 62 ? 5.391 -0.754 -13.641 1 98.12 62 ASP B CA 1
ATOM 1749 C C . ASP B 1 62 ? 4.723 0.448 -12.977 1 98.12 62 ASP B C 1
ATOM 1751 O O . ASP B 1 62 ? 5.367 1.476 -12.75 1 98.12 62 ASP B O 1
ATOM 1755 N N . LEU B 1 63 ? 3.48 0.31 -12.664 1 97.62 63 LEU B N 1
ATOM 1756 C CA . LEU B 1 63 ? 2.75 1.39 -12.008 1 97.62 63 LEU B CA 1
ATOM 1757 C C . LEU B 1 63 ? 3.311 1.657 -10.617 1 97.62 63 LEU B C 1
ATOM 1759 O O . LEU B 1 63 ? 3.441 2.812 -10.211 1 97.62 63 LEU B O 1
ATOM 1763 N N . CYS B 1 64 ? 3.596 0.58 -9.898 1 98.25 64 CYS B N 1
ATOM 1764 C CA . CYS B 1 64 ? 4.184 0.717 -8.57 1 98.25 64 CYS B CA 1
ATOM 1765 C C . CYS B 1 64 ? 5.52 1.442 -8.641 1 98.25 64 CYS B C 1
ATOM 1767 O O . CYS B 1 64 ? 5.812 2.297 -7.797 1 98.25 64 CYS B O 1
ATOM 1769 N N . ARG B 1 65 ? 6.297 1.132 -9.633 1 97.88 65 ARG B N 1
ATOM 1770 C CA . ARG B 1 65 ? 7.586 1.783 -9.844 1 97.88 65 ARG B CA 1
ATOM 1771 C C . ARG B 1 65 ? 7.41 3.275 -10.109 1 97.88 65 ARG B C 1
ATOM 1773 O O . ARG B 1 65 ? 8.203 4.094 -9.641 1 97.88 65 ARG B O 1
ATOM 1780 N N . GLN B 1 66 ? 6.449 3.643 -10.828 1 96.94 66 GLN B N 1
ATOM 1781 C CA . GLN B 1 66 ? 6.168 5.043 -11.125 1 96.94 66 GLN B CA 1
ATOM 1782 C C . GLN B 1 66 ? 5.707 5.789 -9.875 1 96.94 66 GLN B C 1
ATOM 1784 O O . GLN B 1 66 ? 5.961 6.984 -9.727 1 96.94 66 GLN B O 1
ATOM 1789 N N . TRP B 1 67 ? 5.066 5.059 -9.016 1 97.38 67 TRP B N 1
ATOM 1790 C CA . TRP B 1 67 ? 4.594 5.648 -7.766 1 97.38 67 TRP B CA 1
ATOM 1791 C C . TRP B 1 67 ? 5.734 5.797 -6.766 1 97.38 67 TRP B C 1
ATOM 1793 O O . TRP B 1 67 ? 5.996 6.895 -6.273 1 97.38 67 TRP B O 1
ATOM 1803 N N . LEU B 1 68 ? 6.477 4.734 -6.535 1 97.31 68 LEU B N 1
ATOM 1804 C CA . LEU B 1 68 ? 7.453 4.699 -5.449 1 97.31 68 LEU B CA 1
ATOM 1805 C C . LEU B 1 68 ? 8.82 5.18 -5.93 1 97.31 68 LEU B C 1
ATOM 1807 O O . LEU B 1 68 ? 9.672 5.551 -5.117 1 97.31 68 LEU B O 1
ATOM 1811 N N . LYS B 1 69 ? 9.062 5.113 -7.137 1 96.25 69 LYS B N 1
ATOM 1812 C CA . LYS B 1 69 ? 10.281 5.617 -7.773 1 96.25 69 LYS B CA 1
ATOM 1813 C C . LYS B 1 69 ? 11.523 5.18 -7.008 1 96.25 69 LYS B C 1
ATOM 1815 O O . LYS B 1 69 ? 12.328 6.016 -6.586 1 96.25 69 LYS B O 1
ATOM 1820 N N . PRO B 1 70 ? 11.766 3.879 -7.012 1 95.69 70 PRO B N 1
ATOM 1821 C CA . PRO B 1 70 ? 12.898 3.357 -6.246 1 95.69 70 PRO B CA 1
ATOM 1822 C C . PRO B 1 70 ? 14.242 3.887 -6.746 1 95.69 70 PRO B C 1
ATOM 1824 O O . PRO B 1 70 ? 15.211 3.938 -5.984 1 95.69 70 PRO B O 1
ATOM 1827 N N . GLU B 1 71 ? 14.359 4.348 -7.934 1 95.81 71 GLU B N 1
ATOM 1828 C CA . GLU B 1 71 ? 15.602 4.879 -8.484 1 95.81 71 GLU B CA 1
ATOM 1829 C C . GLU B 1 71 ? 15.891 6.277 -7.941 1 95.81 71 GLU B C 1
ATOM 1831 O O . GLU B 1 71 ? 17.047 6.715 -7.93 1 95.81 71 GLU B O 1
ATOM 1836 N N . GLN B 1 72 ? 14.93 6.969 -7.492 1 95.44 72 GLN B N 1
ATOM 1837 C CA . GLN B 1 72 ? 15.055 8.352 -7.047 1 95.44 72 GLN B CA 1
ATOM 1838 C C . GLN B 1 72 ? 14.922 8.461 -5.531 1 95.44 72 GLN B C 1
ATOM 1840 O O . GLN B 1 72 ? 15.367 9.438 -4.93 1 95.44 72 GLN B O 1
ATOM 1845 N N . HIS B 1 73 ? 14.328 7.434 -4.969 1 94.94 73 HIS B N 1
ATOM 1846 C CA . HIS B 1 73 ? 14.039 7.465 -3.541 1 94.94 73 HIS B CA 1
ATOM 1847 C C . HIS B 1 73 ? 14.875 6.441 -2.785 1 94.94 73 HIS B C 1
ATOM 1849 O O . HIS B 1 73 ? 15.227 5.395 -3.332 1 94.94 73 HIS B O 1
ATOM 1855 N N . THR B 1 74 ? 15.18 6.875 -1.556 1 96.25 74 THR B N 1
ATOM 1856 C CA . THR B 1 74 ? 15.789 5.91 -0.652 1 96.25 74 THR B CA 1
ATOM 1857 C C . THR B 1 74 ? 14.75 4.93 -0.116 1 96.25 74 THR B C 1
ATOM 1859 O O . THR B 1 74 ? 13.555 5.105 -0.341 1 96.25 74 THR B O 1
ATOM 1862 N N . LYS B 1 75 ? 15.188 3.906 0.536 1 97.38 75 LYS B N 1
ATOM 1863 C CA . LYS B 1 75 ? 14.266 2.955 1.144 1 97.38 75 LYS B CA 1
ATOM 1864 C C . LYS B 1 75 ? 13.359 3.643 2.162 1 97.38 75 LYS B C 1
ATOM 1866 O O . LYS B 1 75 ? 12.164 3.342 2.242 1 97.38 75 LYS B O 1
ATOM 1871 N N . ALA B 1 76 ? 13.992 4.617 2.857 1 96.12 76 ALA B N 1
ATOM 1872 C CA . ALA B 1 76 ? 13.219 5.348 3.859 1 96.12 76 ALA B CA 1
ATOM 1873 C C . ALA B 1 76 ? 12.125 6.188 3.203 1 96.12 76 ALA B C 1
ATOM 1875 O O . ALA B 1 76 ? 11.023 6.309 3.736 1 96.12 76 ALA B O 1
ATOM 1876 N N . GLU B 1 77 ? 12.391 6.668 2.094 1 94.25 77 GLU B N 1
ATOM 1877 C CA . GLU B 1 77 ? 11.438 7.492 1.36 1 94.25 77 GLU B CA 1
ATOM 1878 C C . GLU B 1 77 ? 10.328 6.637 0.745 1 94.25 77 GLU B C 1
ATOM 1880 O O . GLU B 1 77 ? 9.172 7.055 0.698 1 94.25 77 GLU B O 1
ATOM 1885 N N . VAL B 1 78 ? 10.68 5.488 0.305 1 97.38 78 VAL B N 1
ATOM 1886 C CA . VAL B 1 78 ? 9.68 4.551 -0.202 1 97.38 78 VAL B CA 1
ATOM 1887 C C . VAL B 1 78 ? 8.727 4.148 0.924 1 97.38 78 VAL B C 1
ATOM 1889 O O . VAL B 1 78 ? 7.508 4.148 0.745 1 97.38 78 VAL B O 1
ATOM 1892 N N . LEU B 1 79 ? 9.328 3.875 2.074 1 98.12 79 L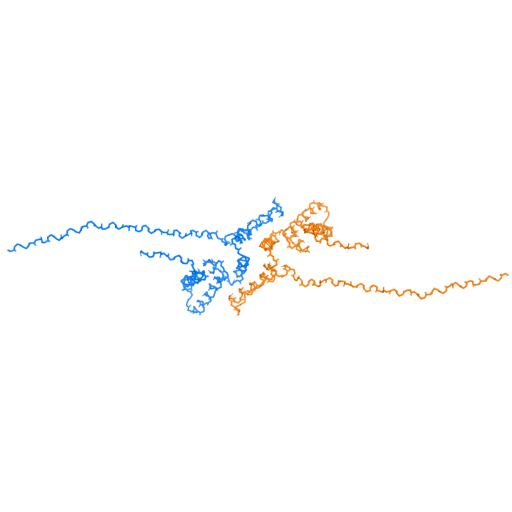EU B N 1
ATOM 1893 C CA . LEU B 1 79 ? 8.539 3.545 3.256 1 98.12 79 LEU B CA 1
ATOM 1894 C C . LEU B 1 79 ? 7.602 4.691 3.623 1 98.12 79 LEU B C 1
ATOM 1896 O O . LEU B 1 79 ? 6.449 4.465 3.998 1 98.12 79 LEU B O 1
ATOM 1900 N N . ASP B 1 80 ? 8.078 5.867 3.451 1 97.38 80 ASP B N 1
ATOM 1901 C CA . ASP B 1 80 ? 7.281 7.051 3.764 1 97.38 80 ASP B CA 1
ATOM 1902 C C . ASP B 1 80 ? 6.062 7.152 2.85 1 97.38 80 ASP B C 1
ATOM 1904 O O . ASP B 1 80 ? 4.961 7.461 3.309 1 97.38 80 ASP B O 1
ATOM 1908 N N . LEU B 1 81 ? 6.277 6.867 1.582 1 97.38 81 LEU B N 1
ATOM 1909 C CA . LEU B 1 81 ? 5.188 6.949 0.615 1 97.38 81 LEU B CA 1
ATOM 1910 C C . LEU B 1 81 ? 4.102 5.926 0.93 1 97.38 81 LEU B C 1
ATOM 1912 O O . LEU B 1 81 ? 2.912 6.246 0.896 1 97.38 81 LEU B O 1
ATOM 1916 N N . VAL B 1 82 ? 4.496 4.734 1.329 1 98.56 82 VAL B N 1
ATOM 1917 C CA . VAL B 1 82 ? 3.545 3.68 1.672 1 98.56 82 VAL B CA 1
ATOM 1918 C C . VAL B 1 82 ? 2.854 4.016 2.99 1 98.56 82 VAL B C 1
ATOM 1920 O O . VAL B 1 82 ? 1.64 3.848 3.123 1 98.56 82 VAL B O 1
ATOM 1923 N N . THR B 1 83 ? 3.586 4.52 3.945 1 98.62 83 THR B N 1
ATOM 1924 C CA . THR B 1 83 ? 3.039 4.961 5.227 1 98.62 83 THR B CA 1
ATOM 1925 C C . THR B 1 83 ? 2.041 6.102 5.023 1 98.62 83 THR B C 1
ATOM 1927 O O . THR B 1 83 ? 0.953 6.086 5.602 1 98.62 83 THR B O 1
ATOM 1930 N N . LEU B 1 84 ? 2.4 7.004 4.137 1 97.69 84 LEU B N 1
ATOM 1931 C CA . LEU B 1 84 ? 1.551 8.148 3.838 1 97.69 84 LEU B CA 1
ATOM 1932 C C . LEU B 1 84 ? 0.217 7.703 3.252 1 97.69 84 LEU B C 1
ATOM 1934 O O . LEU B 1 84 ? -0.84 8.195 3.654 1 97.69 84 LEU B O 1
ATOM 1938 N N . GLU B 1 85 ? 0.272 6.801 2.371 1 98.12 85 GLU B N 1
ATOM 1939 C CA . GLU B 1 85 ? -0.954 6.262 1.791 1 98.12 85 GLU B CA 1
ATOM 1940 C C . GLU B 1 85 ? -1.895 5.742 2.875 1 98.12 85 GLU B C 1
ATOM 1942 O O . GLU B 1 85 ? -3.078 6.082 2.891 1 98.12 85 GLU B O 1
ATOM 1947 N N . GLN B 1 86 ? -1.303 4.934 3.768 1 98.5 86 GLN B N 1
ATOM 1948 C CA . GLN B 1 86 ? -2.119 4.355 4.828 1 98.5 86 GLN B CA 1
ATOM 1949 C C . GLN B 1 86 ? -2.59 5.426 5.809 1 98.5 86 GLN B C 1
ATOM 1951 O O . GLN B 1 86 ? -3.744 5.414 6.242 1 98.5 86 GLN B O 1
ATOM 1956 N N . PHE B 1 87 ? -1.761 6.359 6.18 1 98.5 87 PHE B N 1
ATOM 1957 C CA . PHE B 1 87 ? -2.102 7.445 7.094 1 98.5 87 PHE B CA 1
ATOM 1958 C C . PHE B 1 87 ? -3.287 8.242 6.562 1 98.5 87 PHE B C 1
ATOM 1960 O O . PHE B 1 87 ? -4.258 8.477 7.281 1 98.5 87 PHE B O 1
ATOM 1967 N N . LEU B 1 88 ? -3.266 8.562 5.312 1 97.38 88 LEU B N 1
ATOM 1968 C CA . LEU B 1 88 ? -4.316 9.367 4.688 1 97.38 88 LEU B CA 1
ATOM 1969 C C . LEU B 1 88 ? -5.621 8.578 4.609 1 97.38 88 LEU B C 1
ATOM 1971 O O . LEU B 1 88 ? -6.703 9.164 4.688 1 97.38 88 LEU B O 1
ATOM 1975 N N . SER B 1 89 ? -5.504 7.285 4.523 1 97.31 89 SER B N 1
ATOM 1976 C CA . SER B 1 89 ? -6.695 6.449 4.367 1 97.31 89 SER B CA 1
ATOM 1977 C C . SER B 1 89 ? -7.43 6.281 5.695 1 97.31 89 SER B C 1
ATOM 1979 O O . SER B 1 89 ? -8.633 6.027 5.715 1 97.31 89 SER B O 1
ATOM 1981 N N . ILE B 1 90 ? -6.773 6.457 6.793 1 98 90 ILE B N 1
ATOM 1982 C CA . ILE B 1 90 ? -7.395 6.141 8.07 1 98 90 ILE B CA 1
ATOM 1983 C C . ILE B 1 90 ? -7.781 7.43 8.797 1 98 90 ILE B C 1
ATOM 1985 O O . ILE B 1 90 ? -8.422 7.395 9.844 1 98 90 ILE B O 1
ATOM 1989 N N . LEU B 1 91 ? -7.395 8.547 8.297 1 97.25 91 LEU B N 1
ATOM 1990 C CA . LEU B 1 91 ? -7.793 9.82 8.875 1 97.25 91 LEU B CA 1
ATOM 1991 C C . LEU B 1 91 ? -9.305 10.008 8.789 1 97.25 91 LEU B C 1
ATOM 1993 O O . LEU B 1 91 ? -9.938 9.562 7.828 1 97.25 91 LEU B O 1
ATOM 1997 N N . PRO B 1 92 ? -9.844 10.664 9.797 1 95.62 92 PRO B N 1
ATOM 1998 C CA . PRO B 1 92 ? -11.25 11.039 9.641 1 95.62 92 PRO B CA 1
ATOM 1999 C C . PRO B 1 92 ? -11.531 11.742 8.312 1 95.62 92 PRO B C 1
ATOM 2001 O O . PRO B 1 92 ? -10.695 12.508 7.828 1 95.62 92 PRO B O 1
ATOM 2004 N N . PRO B 1 93 ? -12.656 11.602 7.73 1 94.69 93 PRO B N 1
ATOM 2005 C CA . PRO B 1 93 ? -12.93 12 6.352 1 94.69 93 PRO B CA 1
ATOM 2006 C C . PRO B 1 93 ? -12.68 13.492 6.105 1 94.69 93 PRO B C 1
ATOM 2008 O O . PRO B 1 93 ? -12.031 13.859 5.125 1 94.69 93 PRO B O 1
ATOM 2011 N N . GLU B 1 94 ? -13.133 14.375 6.961 1 90.94 94 GLU B N 1
ATOM 2012 C CA . GLU B 1 94 ? -12.945 15.805 6.758 1 90.94 94 GLU B CA 1
ATOM 2013 C C . GLU B 1 94 ? -11.469 16.188 6.844 1 90.94 94 GLU B C 1
ATOM 2015 O O . GLU B 1 94 ? -10.977 16.969 6.027 1 90.94 94 GLU B O 1
ATOM 2020 N N . MET B 1 95 ? -10.812 15.633 7.824 1 92.56 95 MET B N 1
ATOM 2021 C CA . MET B 1 95 ? -9.391 15.883 8 1 92.56 95 MET B CA 1
ATOM 2022 C C . MET B 1 95 ? -8.586 15.336 6.82 1 92.56 95 MET B C 1
ATOM 2024 O O . MET B 1 95 ? -7.754 16.047 6.254 1 92.56 95 MET B O 1
ATOM 2028 N N . GLY B 1 96 ? -8.898 14.094 6.457 1 94.12 96 GLY B N 1
ATOM 2029 C CA . GLY B 1 96 ? -8.211 13.469 5.336 1 94.12 96 GLY B CA 1
ATOM 2030 C C . GLY B 1 96 ? -8.406 14.211 4.027 1 94.12 96 GLY B C 1
ATOM 2031 O O . GLY B 1 96 ? -7.461 14.375 3.256 1 94.12 96 GLY B O 1
ATOM 2032 N N . SER B 1 97 ? -9.617 14.617 3.77 1 91.25 97 SER B N 1
ATOM 2033 C CA . SER B 1 97 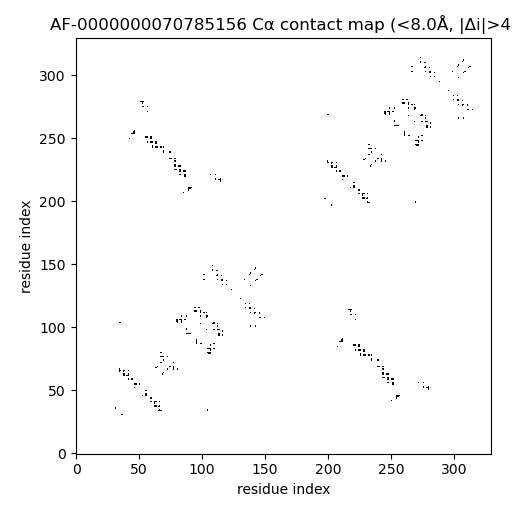? -9.906 15.398 2.572 1 91.25 97 SER B CA 1
ATOM 2034 C C . SER B 1 97 ? -9.109 16.703 2.553 1 91.25 97 SER B C 1
ATOM 2036 O O . SER B 1 97 ? -8.531 17.062 1.525 1 91.25 97 SER B O 1
ATOM 2038 N N . TRP B 1 98 ? -9.031 17.344 3.635 1 88.75 98 TRP B N 1
ATOM 2039 C CA . TRP B 1 98 ? -8.297 18.594 3.764 1 88.75 98 TRP B CA 1
ATOM 2040 C C . TRP B 1 98 ? -6.805 18.375 3.525 1 88.75 98 TRP B C 1
ATOM 2042 O O . TRP B 1 98 ? -6.168 19.125 2.791 1 88.75 98 TRP B O 1
ATOM 2052 N N . VAL B 1 99 ? -6.242 17.406 4.125 1 91.44 99 VAL B N 1
ATOM 2053 C CA . VAL B 1 99 ? -4.816 17.125 3.99 1 91.44 99 VAL B CA 1
ATOM 2054 C C . VAL B 1 99 ? -4.492 16.797 2.533 1 91.44 99 VAL B C 1
ATOM 2056 O O . VAL B 1 99 ? -3.48 17.266 1.998 1 91.44 99 VAL B O 1
ATOM 2059 N N . ARG B 1 100 ? -5.332 16.031 1.874 1 90.31 100 ARG B N 1
ATOM 2060 C CA . ARG B 1 100 ? -5.148 15.703 0.464 1 90.31 100 ARG B CA 1
ATOM 2061 C C . ARG B 1 100 ? -5.227 16.953 -0.406 1 90.31 100 ARG B C 1
ATOM 2063 O O . ARG B 1 100 ? -4.418 17.141 -1.316 1 90.31 100 ARG B O 1
ATOM 2070 N N . GLU B 1 101 ? -6.145 17.766 -0.102 1 86.25 101 GLU B N 1
ATOM 2071 C CA . GLU B 1 101 ? -6.316 19.016 -0.858 1 86.25 101 GLU B CA 1
ATOM 2072 C C . GLU B 1 101 ? -5.098 19.922 -0.718 1 86.25 101 GLU B C 1
ATOM 2074 O O . GLU B 1 101 ? -4.746 20.641 -1.65 1 86.25 101 GLU B O 1
AT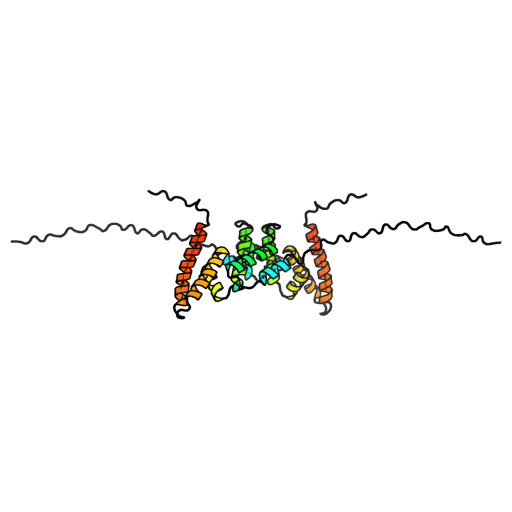OM 2079 N N . CYS B 1 102 ? -4.488 19.875 0.386 1 82.31 102 CYS B N 1
ATOM 2080 C CA . CYS B 1 102 ? -3.303 20.688 0.641 1 82.31 102 CYS B CA 1
ATOM 2081 C C . CYS B 1 102 ? -2.074 20.094 -0.033 1 82.31 102 CYS B C 1
ATOM 2083 O O . CYS B 1 102 ? -1.038 20.75 -0.144 1 82.31 102 CYS B O 1
ATOM 2085 N N . GLY B 1 103 ? -2.184 18.828 -0.465 1 83.5 103 GLY B N 1
ATOM 2086 C CA . GLY B 1 103 ? -1.148 18.234 -1.298 1 83.5 103 GLY B CA 1
ATOM 2087 C C . GLY B 1 103 ? 0.035 17.719 -0.503 1 83.5 103 GLY B C 1
ATOM 2088 O O . GLY B 1 103 ? 1.187 17.891 -0.902 1 83.5 103 GLY B O 1
ATOM 2089 N N . ALA B 1 104 ? -0.236 17.062 0.619 1 87.06 104 ALA B N 1
ATOM 2090 C CA . ALA B 1 104 ? 0.845 16.469 1.402 1 87.06 104 ALA B CA 1
ATOM 2091 C C . ALA B 1 104 ? 1.556 15.367 0.615 1 87.06 104 ALA B C 1
ATOM 2093 O O . ALA B 1 104 ? 0.91 14.469 0.068 1 87.06 104 ALA B O 1
ATOM 2094 N N . GLU B 1 105 ? 2.893 15.5 0.612 1 87.19 105 GLU B N 1
ATOM 2095 C CA . GLU B 1 105 ? 3.656 14.523 -0.16 1 87.19 105 GLU B CA 1
ATOM 2096 C C . GLU B 1 105 ? 4.504 13.641 0.751 1 87.19 105 GLU B C 1
ATOM 2098 O O . GLU B 1 105 ? 5.086 12.648 0.301 1 87.19 105 GLU B O 1
ATOM 2103 N N . THR B 1 106 ? 4.676 13.945 1.985 1 90.94 106 THR B N 1
ATOM 2104 C CA . THR B 1 106 ? 5.414 13.188 2.984 1 90.94 106 THR B CA 1
ATOM 2105 C C . THR B 1 106 ? 4.578 12.992 4.246 1 90.94 106 THR B C 1
ATOM 2107 O O . THR B 1 106 ? 3.613 13.727 4.477 1 90.94 106 THR B O 1
ATOM 2110 N N . CYS B 1 107 ? 4.961 12.086 5.008 1 95.31 107 CYS B N 1
ATOM 2111 C CA . CYS B 1 107 ? 4.289 11.859 6.277 1 95.31 107 CYS B CA 1
ATOM 2112 C C . CYS B 1 107 ? 4.414 13.078 7.191 1 95.31 107 CYS B C 1
ATOM 2114 O O . CYS B 1 107 ? 3.451 13.461 7.855 1 95.31 107 CYS B O 1
ATOM 2116 N N . SER B 1 108 ? 5.559 13.672 7.184 1 92.25 108 SER B N 1
ATOM 2117 C CA . SER B 1 108 ? 5.797 14.836 8.031 1 92.25 108 SER B CA 1
ATOM 2118 C C . SER B 1 108 ? 4.859 15.984 7.668 1 92.25 108 SER B C 1
ATOM 2120 O O . SER B 1 108 ? 4.281 16.625 8.547 1 92.25 108 SER B O 1
ATOM 2122 N N . GLN B 1 109 ? 4.695 16.172 6.391 1 88.19 109 GLN B N 1
ATOM 2123 C CA . GLN B 1 109 ? 3.789 17.203 5.918 1 88.19 109 GLN B CA 1
ATOM 2124 C C . GLN B 1 109 ? 2.342 16.875 6.27 1 88.19 109 GLN B C 1
ATOM 2126 O O . GLN B 1 109 ? 1.603 17.734 6.75 1 88.19 109 GLN B O 1
ATOM 2131 N N . ALA B 1 110 ? 1.988 15.664 6.094 1 93.94 110 ALA B N 1
ATOM 2132 C CA . ALA B 1 110 ? 0.619 15.227 6.359 1 93.94 110 ALA B CA 1
ATOM 2133 C C . ALA B 1 110 ? 0.276 15.375 7.84 1 93.94 110 ALA B C 1
ATOM 2135 O O . ALA B 1 110 ? -0.816 15.828 8.188 1 93.94 110 ALA B O 1
ATOM 2136 N N . VAL B 1 111 ? 1.212 15.055 8.664 1 94.25 111 VAL B N 1
ATOM 2137 C CA . VAL B 1 111 ? 1.024 15.172 10.109 1 94.25 111 VAL B CA 1
ATOM 2138 C C . VAL B 1 111 ? 0.851 16.641 10.492 1 94.25 111 VAL B C 1
ATOM 2140 O O . VAL B 1 111 ? -0.064 16.984 11.242 1 94.25 111 VAL B O 1
ATOM 2143 N N . ALA B 1 112 ? 1.681 17.438 9.938 1 89.44 112 ALA B N 1
ATOM 2144 C CA . ALA B 1 112 ? 1.608 18.859 10.242 1 89.44 112 ALA B CA 1
ATOM 2145 C C . ALA B 1 112 ? 0.26 19.453 9.828 1 89.44 112 ALA B C 1
ATOM 2147 O O . ALA B 1 112 ? -0.355 20.203 10.578 1 89.44 112 ALA B O 1
ATOM 2148 N N . LEU B 1 113 ? -0.131 19.031 8.703 1 88.19 113 LEU B N 1
ATOM 2149 C CA . LEU B 1 113 ? -1.411 19.5 8.195 1 88.19 113 LEU B CA 1
ATOM 2150 C C . LEU B 1 113 ? -2.564 18.984 9.039 1 88.19 113 LEU B C 1
ATOM 2152 O O . LEU B 1 113 ? -3.49 19.719 9.375 1 88.19 113 LEU B O 1
ATOM 2156 N N . ALA B 1 114 ? -2.52 17.75 9.43 1 92.88 114 ALA B N 1
ATOM 2157 C CA . ALA B 1 114 ? -3.562 17.141 10.258 1 92.88 114 ALA B CA 1
ATOM 2158 C C . ALA B 1 114 ? -3.635 17.812 11.625 1 92.88 114 ALA B C 1
ATOM 2160 O O . ALA B 1 114 ? -4.723 18.109 12.125 1 92.88 114 ALA B O 1
ATOM 2161 N N . GLU B 1 115 ? -2.529 18.031 12.18 1 89.88 115 GLU B N 1
ATOM 2162 C CA . GLU B 1 115 ? -2.482 18.719 13.461 1 89.88 115 GLU B CA 1
ATOM 2163 C C . GLU B 1 115 ? -2.996 20.156 13.336 1 89.88 115 GLU B C 1
ATOM 2165 O O . GLU B 1 115 ? -3.699 20.641 14.227 1 89.88 115 GLU B O 1
ATOM 2170 N N . GLY B 1 116 ? -2.635 20.797 12.289 1 84.56 116 GLY B N 1
ATOM 2171 C CA . GLY B 1 116 ? -3.197 22.109 12.016 1 84.56 116 GLY B CA 1
ATOM 2172 C C . GLY B 1 116 ? -4.707 22.109 11.891 1 84.56 116 GLY B C 1
ATOM 2173 O O . GLY B 1 116 ? -5.383 23.016 12.383 1 84.56 116 GLY B O 1
ATOM 2174 N N . PHE B 1 117 ? -5.133 21.188 11.258 1 85.5 117 PHE B N 1
ATOM 2175 C CA . PHE B 1 117 ? -6.57 21.016 11.109 1 85.5 117 PHE B CA 1
ATOM 2176 C C . PHE B 1 117 ? -7.246 20.922 12.469 1 85.5 117 PHE B C 1
ATOM 2178 O O . PHE B 1 117 ? -8.273 21.562 12.703 1 85.5 117 PHE B O 1
ATOM 2185 N N . LEU B 1 118 ? -6.684 20.109 13.352 1 85.5 118 LEU B N 1
ATOM 2186 C CA . LEU B 1 118 ? -7.234 19.906 14.688 1 85.5 118 LEU B CA 1
ATOM 2187 C C . LEU B 1 118 ? -7.207 21.203 15.484 1 85.5 118 LEU B C 1
ATOM 2189 O O . LEU B 1 118 ? -8.148 21.5 16.219 1 85.5 118 LEU B O 1
ATOM 2193 N N . LEU B 1 119 ? -6.168 21.969 15.344 1 81.69 119 LEU B N 1
ATOM 2194 C CA . LEU B 1 119 ? -6.027 23.234 16.047 1 81.69 119 LEU B CA 1
ATOM 2195 C C . LEU B 1 119 ? -7.078 24.234 15.57 1 81.69 119 LEU B C 1
ATOM 2197 O O . LEU B 1 119 ? -7.605 25.016 16.359 1 81.69 119 LEU B O 1
ATOM 2201 N N . SER B 1 120 ? -7.324 24.188 14.352 1 77.31 120 SER B N 1
ATOM 2202 C CA . SER B 1 120 ? -8.281 25.125 13.773 1 77.31 120 SER B CA 1
ATOM 2203 C C . SER B 1 120 ? -9.711 24.797 14.219 1 77.31 120 SER B C 1
ATOM 2205 O O . SER B 1 120 ? -10.562 25.688 14.281 1 77.31 120 SER B O 1
ATOM 2207 N N . ARG B 1 121 ? -10.055 23.594 14.398 1 75.19 121 ARG B N 1
ATOM 2208 C CA . ARG B 1 121 ? -11.391 23.172 14.812 1 75.19 121 ARG B CA 1
ATOM 2209 C C . ARG B 1 121 ? -11.617 23.438 16.297 1 75.19 121 ARG B C 1
ATOM 2211 O O . ARG B 1 121 ? -12.742 23.672 16.734 1 75.19 121 ARG B O 1
ATOM 2218 N N . GLY B 1 122 ? -10.633 23.094 17.078 1 64.81 122 GLY B N 1
ATOM 2219 C CA . GLY B 1 122 ? -10.766 23.422 18.484 1 64.81 122 GLY B CA 1
ATOM 2220 C C . GLY B 1 122 ? -10.977 24.906 18.734 1 64.81 122 GLY B C 1
ATOM 2221 O O . GLY B 1 122 ? -11.703 25.281 19.656 1 64.81 122 GLY B O 1
ATOM 2222 N N . GLU B 1 123 ? -10.203 25.734 18.078 1 56.91 123 GLU B N 1
ATOM 2223 C CA . GLU B 1 123 ? -10.391 27.172 18.234 1 56.91 123 GLU B CA 1
ATOM 2224 C C . GLU B 1 123 ? -11.742 27.625 17.688 1 56.91 123 GLU B C 1
ATOM 2226 O O . GLU B 1 123 ? -12.273 28.656 18.078 1 56.91 123 GLU B O 1
ATOM 2231 N N . GLY B 1 124 ? -12.219 26.891 16.625 1 51.72 124 GLY B N 1
ATOM 2232 C CA . GLY B 1 124 ? -13.508 27.234 16.031 1 51.72 124 GLY B CA 1
ATOM 2233 C C . GLY B 1 124 ? -14.68 26.75 16.859 1 51.72 124 GLY B C 1
ATOM 2234 O O . GLY B 1 124 ? -15.805 26.672 16.359 1 51.72 124 GLY B O 1
ATOM 2235 N N . GLY B 1 125 ? -14.742 26.266 17.844 1 44.72 125 GLY B N 1
ATOM 2236 C CA . GLY B 1 125 ? -16.031 26.391 18.5 1 44.72 125 GLY B CA 1
ATOM 2237 C C . GLY B 1 125 ? -16.781 27.656 18.094 1 44.72 125 GLY B C 1
ATOM 2238 O O . GLY B 1 125 ? -17.797 28 18.688 1 44.72 125 GLY B O 1
ATOM 2239 N N . ILE B 1 126 ? -16.266 28.734 17.531 1 43.34 126 ILE B N 1
ATOM 2240 C CA . ILE B 1 126 ? -17.078 29.844 17.047 1 43.34 126 ILE B CA 1
ATOM 2241 C C . ILE B 1 126 ? -17.875 29.391 15.82 1 43.34 126 ILE B C 1
ATOM 2243 O O . ILE B 1 126 ? -17.516 28.422 15.156 1 43.34 126 ILE B O 1
ATOM 2247 N N . GLY B 1 127 ? -18.938 30.141 15.078 1 40.12 127 GLY B N 1
ATOM 2248 C CA . GLY B 1 127 ? -20.047 29.938 14.156 1 40.12 127 GLY B CA 1
ATOM 2249 C C . GLY B 1 127 ? -19.656 29.172 12.914 1 40.12 127 GLY B C 1
ATOM 2250 O O . GLY B 1 127 ? -18.469 29.078 12.578 1 40.12 127 GLY B O 1
ATOM 2251 N N . SER B 1 128 ? -20.484 28.219 12.281 1 46.22 128 SER B N 1
ATOM 2252 C CA . SER B 1 128 ? -20.625 27.25 11.203 1 46.22 128 SER B CA 1
ATOM 2253 C C . SER B 1 128 ? -19.922 27.734 9.93 1 46.22 128 SER B C 1
ATOM 2255 O O . SER B 1 128 ? -19.547 26.938 9.078 1 46.22 128 SER B O 1
ATOM 2257 N N . LYS B 1 129 ? -20.297 28.875 9.375 1 44.78 129 LYS B N 1
ATOM 2258 C CA . LYS B 1 129 ? -20.125 29.469 8.055 1 44.78 129 LYS B CA 1
ATOM 2259 C C . LYS B 1 129 ? -18.672 29.828 7.801 1 44.78 129 LYS B C 1
ATOM 2261 O O . LYS B 1 129 ? -18.234 29.891 6.648 1 44.78 129 LYS B O 1
ATOM 2266 N N . LEU B 1 130 ? -17.891 30.375 8.602 1 42.75 130 LEU B N 1
ATOM 2267 C CA . LEU B 1 130 ? -16.5 30.812 8.539 1 42.75 130 LEU B CA 1
ATOM 2268 C C . LEU B 1 130 ? -15.555 29.609 8.445 1 42.75 130 LEU B C 1
ATOM 2270 O O . LEU B 1 130 ? -14.344 29.781 8.312 1 42.75 130 LEU B O 1
ATOM 2274 N N . GLY B 1 131 ? -15.961 28.438 8.68 1 45.75 131 GLY B N 1
ATOM 2275 C CA . GLY B 1 131 ? -15.219 27.188 8.719 1 45.75 131 GLY B CA 1
ATOM 2276 C C . GLY B 1 131 ? -14.516 26.859 7.41 1 45.75 131 GLY B C 1
ATOM 2277 O O . GLY B 1 131 ? -13.398 26.359 7.41 1 45.75 131 GLY B O 1
ATOM 2278 N N . SER B 1 132 ? -15.312 27.047 6.371 1 48.53 132 SER B N 1
ATOM 2279 C CA . SER B 1 132 ? -14.758 26.781 5.051 1 48.53 132 SER B CA 1
ATOM 2280 C C . SER B 1 132 ? -13.641 27.766 4.707 1 48.53 132 SER B C 1
ATOM 2282 O O . SER B 1 132 ? -12.602 27.359 4.184 1 48.53 132 SER B O 1
ATOM 2284 N N . HIS B 1 133 ? -13.961 29.094 4.863 1 48.28 133 HIS B N 1
ATOM 2285 C CA . HIS B 1 133 ? -12.992 30.125 4.508 1 48.28 133 HIS B CA 1
ATOM 2286 C C . HIS B 1 133 ? -11.766 30.078 5.418 1 48.28 133 HIS B C 1
ATOM 2288 O O . HIS B 1 133 ? -10.641 30.281 4.965 1 48.28 133 HIS B O 1
ATOM 2294 N N . LEU B 1 134 ? -11.93 29.938 6.594 1 47.38 134 LEU B N 1
ATOM 2295 C CA . LEU B 1 134 ? -10.852 29.844 7.566 1 47.38 134 LEU B CA 1
ATOM 2296 C C . LEU B 1 134 ? -10.016 28.594 7.328 1 47.38 134 LEU B C 1
ATOM 2298 O O . LEU B 1 134 ? -8.797 28.609 7.531 1 47.38 134 LEU B O 1
ATOM 2302 N N . ARG B 1 135 ? -10.734 27.531 6.945 1 52.25 135 ARG B N 1
ATOM 2303 C CA . ARG B 1 135 ? -10.055 26.312 6.555 1 52.25 135 ARG B CA 1
ATOM 2304 C C . ARG B 1 135 ? -9.078 26.562 5.41 1 52.25 135 ARG B C 1
ATOM 2306 O O . ARG B 1 135 ? -7.969 26.016 5.402 1 52.25 135 ARG B O 1
ATOM 2313 N N . VAL B 1 136 ? -9.57 27.391 4.457 1 51.66 136 VAL B N 1
ATOM 2314 C CA . VAL B 1 136 ? -8.719 27.781 3.342 1 51.66 136 VAL B CA 1
ATOM 2315 C C . VAL B 1 136 ? -7.566 28.656 3.85 1 51.66 136 VAL B C 1
ATOM 2317 O O . VAL B 1 136 ? -6.422 28.484 3.424 1 51.66 136 VAL B O 1
ATOM 2320 N N . ILE B 1 137 ? -7.863 29.594 4.723 1 49.47 137 ILE B N 1
ATOM 2321 C CA . ILE B 1 137 ? -6.855 30.516 5.227 1 49.47 137 ILE B CA 1
ATOM 2322 C C . ILE B 1 137 ? -5.871 29.781 6.125 1 49.47 137 ILE B C 1
ATOM 2324 O O . ILE B 1 137 ? -4.656 29.953 6.02 1 49.47 137 ILE B O 1
ATOM 2328 N N . LEU B 1 138 ? -6.371 28.984 6.961 1 52.09 138 LEU B N 1
ATOM 2329 C CA . LEU B 1 138 ? -5.52 28.219 7.859 1 52.09 138 LEU B CA 1
ATOM 2330 C C . LEU B 1 138 ? -4.727 27.172 7.086 1 52.09 138 LEU B C 1
ATOM 2332 O O . LEU B 1 138 ? -3.566 26.906 7.402 1 52.09 138 LEU B O 1
ATOM 2336 N N . SER B 1 139 ? -5.426 26.594 6.082 1 55.41 139 SER B N 1
ATOM 2337 C CA . SER B 1 139 ? -4.73 25.688 5.168 1 55.41 139 SER B CA 1
ATOM 2338 C C . SER B 1 139 ? -3.541 26.375 4.512 1 55.41 139 SER B C 1
ATOM 2340 O O . SER B 1 139 ? -2.467 25.781 4.387 1 55.41 139 SER B O 1
ATOM 2342 N N . LYS B 1 140 ? -3.822 27.609 4.078 1 53.09 140 LYS B N 1
ATOM 2343 C CA . LYS B 1 140 ? -2.723 28.328 3.447 1 53.09 140 LYS B CA 1
ATOM 2344 C C . LYS B 1 140 ? -1.619 28.641 4.453 1 53.09 140 LYS B C 1
ATOM 2346 O O . LYS B 1 140 ? -0.433 28.531 4.133 1 53.09 140 LYS B O 1
ATOM 2351 N N . LYS B 1 141 ? -2.047 29.047 5.602 1 54.22 141 LYS B N 1
ATOM 2352 C CA . LYS B 1 141 ? -1.03 29.359 6.605 1 54.22 141 LYS B CA 1
ATOM 2353 C C . LYS B 1 141 ? -0.308 28.094 7.066 1 54.22 141 LYS B C 1
ATOM 2355 O O . LYS B 1 141 ? 0.919 28.078 7.184 1 54.22 141 LYS B O 1
ATOM 2360 N N . VAL B 1 142 ? -1.068 27.125 7.355 1 56.81 142 VAL B N 1
ATOM 2361 C CA . VAL B 1 142 ? -0.46 25.875 7.777 1 56.81 142 VAL B CA 1
ATOM 2362 C C . VAL B 1 142 ? 0.362 25.281 6.633 1 56.81 142 VAL B C 1
ATOM 2364 O O . VAL B 1 142 ? 1.488 24.828 6.84 1 56.81 142 VAL B O 1
ATOM 2367 N N . TYR B 1 143 ? -0.313 25.359 5.484 1 57.59 143 TYR B N 1
ATOM 2368 C CA . TYR B 1 143 ? 0.429 24.922 4.309 1 57.59 143 TYR B CA 1
ATOM 2369 C C . TYR B 1 143 ? 1.719 25.719 4.148 1 57.59 143 TYR B C 1
ATOM 2371 O O . TYR B 1 143 ? 2.783 25.141 3.898 1 57.59 143 TYR B O 1
ATOM 2379 N N . ARG B 1 144 ? 1.6 27.016 4.316 1 57.94 144 ARG B N 1
ATOM 2380 C CA . ARG B 1 144 ? 2.795 27.844 4.188 1 57.94 144 ARG B CA 1
ATOM 2381 C C . ARG B 1 144 ? 3.811 27.516 5.277 1 57.94 144 ARG B C 1
ATOM 2383 O O . ARG B 1 144 ? 5.016 27.453 5.012 1 57.94 144 ARG B O 1
ATOM 2390 N N . SER B 1 145 ? 3.271 27.328 6.406 1 55.41 145 SER B N 1
ATOM 2391 C CA . SER B 1 145 ? 4.16 27 7.516 1 55.41 145 SER B CA 1
ATOM 2392 C C . SER B 1 145 ? 4.777 25.609 7.336 1 55.41 145 SER B C 1
ATOM 2394 O O . SER B 1 145 ? 5.973 25.422 7.578 1 55.41 145 SER B O 1
ATOM 2396 N N . VAL B 1 146 ? 3.996 24.719 6.984 1 58 146 VAL B N 1
ATOM 2397 C CA . VAL B 1 146 ? 4.496 23.359 6.797 1 58 146 VAL B CA 1
ATOM 2398 C C . VAL B 1 146 ? 5.449 23.312 5.609 1 58 146 VAL B C 1
ATOM 2400 O O . VAL B 1 146 ? 6.504 22.688 5.672 1 58 146 VAL B O 1
ATOM 2403 N N . MET B 1 147 ? 5.008 23.938 4.547 1 55.56 147 MET B N 1
ATOM 2404 C CA . MET B 1 147 ? 5.887 23.984 3.381 1 55.56 147 MET B CA 1
ATOM 2405 C C . MET B 1 147 ? 7.164 24.75 3.691 1 55.56 147 MET B C 1
ATOM 2407 O O . MET B 1 147 ? 8.234 24.422 3.182 1 55.56 147 MET B O 1
ATOM 2411 N N . PHE B 1 148 ? 7.023 25.781 4.535 1 54.81 148 PHE B N 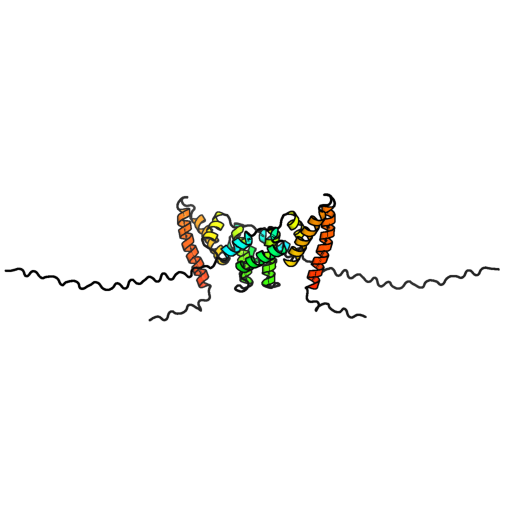1
ATOM 2412 C CA . PHE B 1 148 ? 8.203 26.5 5.004 1 54.81 148 PHE B CA 1
ATOM 2413 C C . PHE B 1 148 ? 9.109 25.578 5.82 1 54.81 148 PHE B C 1
ATOM 2415 O O . PHE B 1 148 ? 10.328 25.609 5.66 1 54.81 148 PHE B O 1
ATOM 2422 N N . LEU B 1 149 ? 8.539 24.875 6.688 1 50.97 149 LEU B N 1
ATOM 2423 C CA . LEU B 1 149 ? 9.32 23.953 7.516 1 50.97 149 LEU B CA 1
ATOM 2424 C C . LEU B 1 149 ? 9.977 22.875 6.66 1 50.97 149 LEU B C 1
ATOM 2426 O O . LEU B 1 149 ? 11.117 22.484 6.922 1 50.97 149 LEU B O 1
ATOM 2430 N N . ASN B 1 150 ? 9.289 22.312 5.797 1 53.72 150 ASN B N 1
ATOM 2431 C CA . ASN B 1 150 ? 9.891 21.328 4.906 1 53.72 150 ASN B CA 1
ATOM 2432 C C . ASN B 1 150 ? 10.984 21.953 4.043 1 53.72 150 ASN B C 1
ATOM 2434 O O . ASN B 1 150 ? 12 21.312 3.768 1 53.72 150 ASN B O 1
ATOM 2438 N N . PHE B 1 151 ? 10.789 23.125 3.574 1 49.75 151 PHE B N 1
ATOM 2439 C CA . PHE B 1 151 ? 11.844 23.844 2.875 1 49.75 151 PHE B CA 1
ATOM 2440 C C . PHE B 1 151 ? 13.031 24.094 3.797 1 49.75 151 PHE B C 1
ATOM 2442 O O . PHE B 1 151 ? 14.188 24.016 3.367 1 49.75 151 PHE B O 1
ATOM 2449 N N . SER B 1 152 ? 12.742 24.344 4.977 1 49.53 152 SER B N 1
ATOM 2450 C CA . SER B 1 152 ? 13.844 24.594 5.906 1 49.53 152 SER B CA 1
ATOM 2451 C C . SER B 1 152 ? 14.555 23.297 6.277 1 49.53 152 SER B C 1
ATOM 2453 O O . SER B 1 152 ? 15.703 23.312 6.723 1 49.53 152 SER B O 1
ATOM 2455 N N . GLN B 1 153 ? 13.914 22.25 6.328 1 46.41 153 GLN B N 1
ATOM 2456 C CA . GLN B 1 153 ? 14.57 20.984 6.641 1 46.41 153 GLN B CA 1
ATOM 2457 C C . GLN B 1 153 ? 15.367 20.469 5.445 1 46.41 153 GLN B C 1
ATOM 2459 O O . GLN B 1 153 ? 16.047 19.453 5.543 1 46.41 153 GLN B O 1
ATOM 2464 N N . THR B 1 154 ? 15.203 21.016 4.289 1 44.12 154 THR B N 1
ATOM 2465 C CA . THR B 1 154 ? 16.203 20.828 3.244 1 44.12 154 THR B CA 1
ATOM 2466 C C . THR B 1 154 ? 17.531 21.469 3.654 1 44.12 154 THR B C 1
ATOM 2468 O O . THR B 1 154 ? 17.547 22.547 4.258 1 44.12 154 THR B O 1
ATOM 2471 N N . PRO B 1 155 ? 18.609 20.766 3.877 1 40.53 155 PRO B N 1
ATOM 2472 C CA . PRO B 1 155 ? 19.844 21.453 4.215 1 40.53 155 PRO B CA 1
ATOM 2473 C C . PRO B 1 155 ? 20.047 22.75 3.43 1 40.53 155 PRO B C 1
ATOM 2475 O O . PRO B 1 155 ? 19.797 22.781 2.223 1 40.53 155 PRO B O 1
ATOM 2478 N N . SER B 1 156 ? 19.922 23.922 4.055 1 38.88 156 SER B N 1
ATOM 2479 C CA . SER B 1 156 ? 20.266 25.281 3.66 1 38.88 156 SER B CA 1
ATOM 2480 C C . SER B 1 156 ? 21.516 25.312 2.809 1 38.88 156 SER B C 1
ATOM 2482 O O . SER B 1 156 ? 22.016 26.375 2.451 1 38.88 156 SER B O 1
ATOM 2484 N N . GLY B 1 157 ? 22.328 24.266 2.809 1 38.91 157 GLY B N 1
ATOM 2485 C CA . GLY B 1 157 ? 23.516 24.625 2.051 1 38.91 157 GLY B CA 1
ATOM 2486 C C . GLY B 1 157 ? 23.203 25.125 0.653 1 38.91 157 GLY B C 1
ATOM 2487 O O . GLY B 1 157 ? 24.078 25.672 -0.027 1 38.91 157 GLY B O 1
ATOM 2488 N N . MET B 1 158 ? 22.234 24.531 -0.062 1 38.12 158 MET B N 1
ATOM 2489 C CA . MET B 1 158 ? 22.234 24.969 -1.456 1 38.12 158 MET B CA 1
ATOM 2490 C C . MET B 1 158 ? 21.406 26.234 -1.631 1 38.12 158 MET B C 1
ATOM 2492 O O . MET B 1 158 ? 20.328 26.203 -2.242 1 38.12 158 MET B O 1
ATOM 2496 N N . LEU B 1 159 ? 21.078 26.969 -0.607 1 36.25 159 LEU B N 1
ATOM 2497 C CA . LEU B 1 159 ? 20.672 28.328 -0.925 1 36.25 159 LEU B CA 1
ATOM 2498 C C . LEU B 1 159 ? 21.688 29.016 -1.831 1 36.25 159 LEU B C 1
ATOM 2500 O O . LEU B 1 159 ? 22.828 29.234 -1.424 1 36.25 159 LEU B O 1
ATOM 2504 N N . CYS B 1 160 ? 21.688 28.75 -3.068 1 34.31 160 CYS B N 1
ATOM 2505 C CA . CYS B 1 160 ? 22.438 29.547 -4.039 1 34.31 160 CYS B CA 1
ATOM 2506 C C . CYS B 1 160 ? 22.266 31.031 -3.758 1 34.31 160 CYS B C 1
ATOM 2508 O O . CYS B 1 160 ? 21.141 31.547 -3.719 1 34.31 160 CYS B O 1
ATOM 2510 N N . ALA B 1 161 ? 23.172 31.672 -3.051 1 36.06 161 ALA B N 1
ATOM 2511 C CA . ALA B 1 161 ? 23.469 33.094 -2.963 1 36.06 161 ALA B CA 1
ATOM 2512 C C . ALA B 1 161 ? 23.312 33.781 -4.32 1 36.06 161 ALA B C 1
ATOM 2514 O O . ALA B 1 161 ? 24.016 33.438 -5.277 1 36.06 161 ALA B O 1
ATOM 2515 N N . LEU B 1 162 ? 22.094 34.125 -4.621 1 31.67 162 LEU B N 1
ATOM 2516 C CA . LEU B 1 162 ? 22.047 35.094 -5.727 1 31.67 162 LEU B CA 1
ATOM 2517 C C . LEU B 1 162 ? 23.062 36.219 -5.527 1 31.67 162 LEU B C 1
ATOM 2519 O O . LEU B 1 162 ? 23.234 36.719 -4.41 1 31.67 162 LEU B O 1
ATOM 2523 N N . PRO B 1 163 ? 24.094 36.219 -6.301 1 36.12 163 PRO B N 1
ATOM 2524 C CA . PRO B 1 163 ? 25.031 37.344 -6.234 1 36.12 163 PRO B CA 1
ATOM 2525 C C . PRO B 1 163 ? 24.312 38.688 -6.195 1 36.12 163 PRO B C 1
ATOM 2527 O O . PRO B 1 163 ? 23.234 38.844 -6.789 1 36.12 163 PRO B O 1
ATOM 2530 N N . GLY B 1 164 ? 24.109 39.25 -4.984 1 26.73 164 GLY B N 1
ATOM 2531 C CA . GLY B 1 164 ? 23.734 40.656 -4.957 1 26.73 164 GLY B CA 1
ATOM 2532 C C . GLY B 1 164 ? 24.375 41.469 -6.07 1 26.73 164 GLY B C 1
ATOM 2533 O O . GLY B 1 164 ? 25.359 41.031 -6.684 1 26.73 164 GLY B O 1
ATOM 2534 N N . PRO B 1 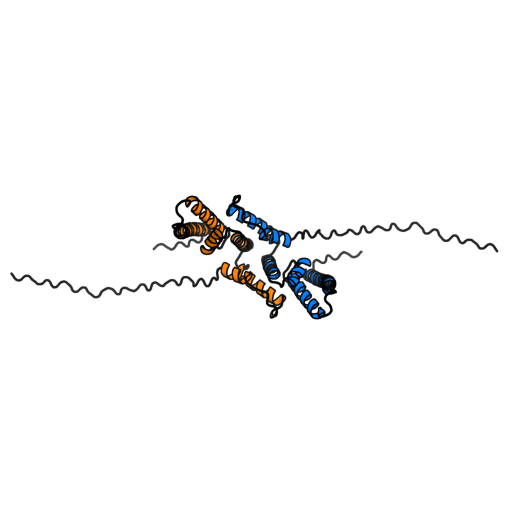165 ? 23.734 42.625 -6.602 1 32.72 165 PRO B N 1
ATOM 2535 C CA . PRO B 1 165 ? 24.547 43.406 -7.523 1 32.72 165 PRO B CA 1
ATOM 2536 C C . PRO B 1 165 ? 25.938 43.688 -6.973 1 32.72 165 PRO B C 1
ATOM 2538 O O . PRO B 1 165 ? 26.156 43.656 -5.758 1 32.72 165 PRO B O 1
#

pLDDT: mean 70.04, std 25.98, range [26.73, 98.62]